Protein AF-A0AA39P6Q8-F1 (afdb_monomer_lite)

Radius of gyration: 20.94 Å; chains: 1; bounding box: 45×57×46 Å

Structure (mmCIF, N/CA/C/O backbone):
data_AF-A0AA39P6Q8-F1
#
_entry.id   AF-A0AA39P6Q8-F1
#
loop_
_atom_site.group_PDB
_atom_site.id
_atom_site.type_symbol
_atom_site.label_atom_id
_atom_site.label_alt_id
_atom_site.label_comp_id
_atom_site.label_asym_id
_atom_site.label_entity_id
_atom_site.label_seq_id
_atom_site.pdbx_PDB_ins_code
_atom_site.Cartn_x
_atom_site.Cartn_y
_atom_site.Cartn_z
_atom_site.occupancy
_atom_site.B_iso_or_equiv
_atom_site.auth_seq_id
_atom_site.auth_comp_id
_atom_site.auth_asym_id
_atom_site.auth_atom_id
_atom_site.pdbx_PDB_model_num
ATOM 1 N N . MET A 1 1 ? 5.431 -5.628 3.320 1.00 25.84 1 MET A N 1
ATOM 2 C CA . MET A 1 1 ? 5.709 -7.043 2.978 1.00 25.84 1 MET A CA 1
ATOM 3 C C . MET A 1 1 ? 4.499 -7.612 2.248 1.00 25.84 1 MET A C 1
ATOM 5 O O . MET A 1 1 ? 3.528 -7.972 2.894 1.00 25.84 1 MET A O 1
ATOM 9 N N . VAL A 1 2 ? 4.521 -7.648 0.910 1.00 23.44 2 VAL A N 1
ATOM 10 C CA . VAL A 1 2 ? 3.577 -8.488 0.155 1.00 23.44 2 VAL A CA 1
ATOM 11 C C . VAL A 1 2 ? 4.178 -9.883 0.149 1.00 23.44 2 VAL A C 1
ATOM 13 O O . VAL A 1 2 ? 5.047 -10.196 -0.662 1.00 23.44 2 VAL A O 1
ATOM 16 N N . THR A 1 3 ? 3.770 -10.704 1.108 1.00 22.05 3 THR A N 1
ATOM 17 C CA . THR A 1 3 ? 4.016 -12.138 1.022 1.00 22.05 3 THR A CA 1
ATOM 18 C C . THR A 1 3 ? 3.008 -12.684 0.021 1.00 22.05 3 THR A C 1
ATOM 20 O O . THR A 1 3 ? 1.826 -12.811 0.331 1.00 22.05 3 THR A O 1
ATOM 23 N N . ILE A 1 4 ? 3.460 -12.985 -1.198 1.00 28.58 4 ILE A N 1
ATOM 24 C CA . ILE A 1 4 ? 2.737 -13.906 -2.076 1.00 28.58 4 ILE A CA 1
ATOM 25 C C . ILE A 1 4 ? 2.949 -15.281 -1.451 1.00 28.58 4 ILE A C 1
ATOM 27 O O . ILE A 1 4 ? 3.928 -15.959 -1.751 1.00 28.58 4 ILE A O 1
ATOM 31 N N . ASN A 1 5 ? 2.084 -15.649 -0.509 1.00 24.25 5 ASN A N 1
ATOM 32 C CA . ASN A 1 5 ? 2.004 -17.022 -0.049 1.00 24.25 5 ASN A CA 1
ATOM 33 C C . ASN A 1 5 ? 0.819 -17.678 -0.745 1.00 24.25 5 ASN A C 1
ATOM 35 O O . ASN A 1 5 ? -0.282 -17.124 -0.788 1.00 24.25 5 ASN A O 1
ATOM 39 N N . LEU A 1 6 ? 1.105 -18.834 -1.339 1.00 33.06 6 LEU A N 1
ATOM 40 C CA . LEU A 1 6 ? 0.148 -19.732 -1.967 1.00 33.06 6 LEU A CA 1
ATOM 41 C C . LEU A 1 6 ? -1.082 -19.859 -1.063 1.00 33.06 6 LEU A C 1
ATOM 43 O O . LEU A 1 6 ? -0.946 -20.063 0.142 1.00 33.06 6 LEU A O 1
ATOM 47 N N . ALA A 1 7 ? -2.255 -19.656 -1.662 1.00 28.69 7 ALA A N 1
ATOM 48 C CA . ALA A 1 7 ? -3.534 -19.504 -0.982 1.00 28.69 7 ALA A CA 1
ATOM 49 C C . ALA A 1 7 ? -3.705 -20.484 0.200 1.00 28.69 7 ALA A C 1
ATOM 51 O O . ALA A 1 7 ? -3.694 -21.699 -0.021 1.00 28.69 7 ALA A O 1
ATOM 52 N N . PRO A 1 8 ? -3.921 -19.994 1.437 1.00 42.22 8 PRO A N 1
ATOM 53 C CA . PRO A 1 8 ? -4.551 -20.813 2.460 1.00 42.22 8 PRO A CA 1
ATOM 54 C C . PRO A 1 8 ? -5.983 -21.159 2.013 1.00 42.22 8 PRO A C 1
ATOM 56 O O . PRO A 1 8 ? -6.548 -20.457 1.162 1.00 42.22 8 PRO A O 1
ATOM 59 N N . PRO A 1 9 ? -6.585 -22.235 2.556 1.00 42.47 9 PRO A N 1
ATOM 60 C CA . PRO A 1 9 ? -7.952 -22.606 2.214 1.00 42.47 9 PRO A CA 1
ATOM 61 C C . PRO A 1 9 ? -8.881 -21.405 2.434 1.00 42.47 9 PRO A C 1
ATOM 63 O O . PRO A 1 9 ? -8.639 -20.612 3.351 1.00 42.47 9 PRO A O 1
ATOM 66 N N . PRO A 1 10 ? -9.922 -21.239 1.598 1.00 46.44 10 PRO A N 1
ATOM 67 C CA . PRO A 1 10 ? -10.855 -20.139 1.764 1.00 46.44 10 PRO A CA 1
ATOM 68 C C . PRO A 1 10 ? -11.377 -20.159 3.198 1.00 46.44 10 PRO A C 1
ATOM 70 O O . PRO A 1 10 ? -11.838 -21.195 3.685 1.00 46.44 10 PRO A O 1
ATOM 73 N N . LEU A 1 11 ? -11.309 -19.006 3.870 1.00 46.25 11 LEU A N 1
ATOM 74 C CA . LEU A 1 11 ? -12.164 -18.777 5.028 1.00 46.25 11 LEU A CA 1
ATOM 75 C C . LEU A 1 11 ? -13.587 -19.152 4.589 1.00 46.25 11 LEU A C 1
ATOM 77 O O . LEU A 1 11 ? -13.980 -18.759 3.484 1.00 46.25 11 LEU A O 1
ATOM 81 N N . PRO A 1 12 ? -14.321 -19.959 5.374 1.00 41.25 12 PRO A N 1
ATOM 82 C CA . PRO A 1 12 ? -15.623 -20.455 4.966 1.00 41.25 12 PRO A CA 1
ATOM 83 C C . PRO A 1 12 ? -16.490 -19.283 4.509 1.00 41.25 12 PRO A C 1
ATOM 85 O O . PRO A 1 12 ? -16.715 -18.321 5.245 1.00 41.25 12 PRO A O 1
ATOM 88 N N . ALA A 1 13 ? -16.923 -19.352 3.253 1.00 47.56 13 ALA A N 1
ATOM 89 C CA . ALA A 1 13 ? -17.822 -18.386 2.657 1.00 47.56 13 ALA A CA 1
ATOM 90 C C . ALA A 1 13 ? -19.207 -18.539 3.299 1.00 47.56 13 ALA A C 1
ATOM 92 O O . ALA A 1 13 ? -20.055 -19.228 2.748 1.00 47.56 13 ALA A O 1
ATOM 93 N N . SER A 1 14 ? -19.436 -17.947 4.475 1.00 41.00 14 SER A N 1
ATOM 94 C CA . SER A 1 14 ? -20.780 -17.833 5.062 1.00 41.00 14 SER A CA 1
ATOM 95 C C . SER A 1 14 ? -20.808 -16.931 6.304 1.00 41.00 14 SER A C 1
ATOM 97 O O . SER A 1 14 ? -20.963 -17.414 7.422 1.00 41.00 14 SER A O 1
ATOM 99 N N . ALA A 1 15 ? -20.641 -15.624 6.104 1.00 40.91 15 ALA A N 1
ATOM 100 C CA . ALA A 1 15 ? -21.341 -14.535 6.804 1.00 40.91 15 ALA A CA 1
ATOM 101 C C . ALA A 1 15 ? -20.797 -13.206 6.257 1.00 40.91 15 ALA A C 1
ATOM 103 O O . ALA A 1 15 ? -19.594 -13.082 6.049 1.00 40.91 15 ALA A O 1
ATOM 104 N N . GLY A 1 16 ? -21.670 -12.234 5.991 1.00 54.69 16 GLY A N 1
ATOM 105 C CA . GLY A 1 16 ? -21.335 -10.916 5.441 1.00 54.69 16 GLY A CA 1
ATOM 106 C C . GLY A 1 16 ? -20.388 -10.104 6.325 1.00 54.69 16 GLY A C 1
ATOM 107 O O . GLY A 1 16 ? -20.819 -9.232 7.073 1.00 54.69 16 GLY A O 1
ATOM 108 N N . PHE A 1 17 ? -19.095 -10.397 6.234 1.00 70.31 17 PHE A N 1
ATOM 109 C CA . PHE A 1 17 ? -18.051 -9.698 6.958 1.00 70.31 17 PHE A CA 1
ATOM 110 C C . PHE A 1 17 ? -17.565 -8.495 6.147 1.00 70.31 17 PHE A C 1
ATOM 112 O O . PHE A 1 17 ? -16.847 -8.651 5.159 1.00 70.31 17 PHE A O 1
ATOM 119 N N . HIS A 1 18 ? -17.975 -7.295 6.559 1.00 81.75 18 HIS A N 1
ATOM 120 C CA . HIS A 1 18 ? -17.542 -6.050 5.933 1.00 81.75 18 HIS A CA 1
ATOM 121 C C . HIS A 1 18 ? -16.277 -5.522 6.629 1.00 81.75 18 HIS A C 1
ATOM 123 O O . HIS A 1 18 ? -16.312 -5.291 7.842 1.00 81.75 18 HIS A O 1
ATOM 129 N N . PRO A 1 19 ? -15.161 -5.298 5.909 1.00 85.75 19 PRO A N 1
ATOM 130 C CA . PRO A 1 19 ? -13.886 -4.947 6.533 1.00 85.75 19 PRO A CA 1
ATOM 131 C C . PRO A 1 19 ? -13.918 -3.593 7.249 1.00 85.75 19 PRO A C 1
ATOM 133 O O . PRO A 1 19 ? -13.149 -3.407 8.184 1.00 85.75 19 PRO A O 1
ATOM 136 N N . ALA A 1 20 ? -14.836 -2.689 6.889 1.00 85.38 20 ALA A N 1
ATOM 137 C CA . ALA A 1 20 ? -15.016 -1.405 7.570 1.00 85.38 20 ALA A CA 1
ATOM 138 C C . ALA A 1 20 ? -15.524 -1.524 9.018 1.00 85.38 20 ALA A C 1
ATOM 140 O O . ALA A 1 20 ? -15.380 -0.598 9.815 1.00 85.38 20 ALA A O 1
ATOM 141 N N . HIS A 1 21 ? -16.162 -2.644 9.370 1.00 83.56 21 HIS A N 1
ATOM 142 C CA . HIS A 1 21 ? -16.916 -2.785 10.617 1.00 83.56 21 HIS A CA 1
ATOM 143 C C . HIS A 1 21 ? -16.486 -4.043 11.367 1.00 83.56 21 HIS A C 1
ATOM 145 O O . HIS A 1 21 ? -17.277 -4.957 11.596 1.00 83.56 21 HIS A O 1
ATOM 151 N N . LEU A 1 22 ? -15.207 -4.093 11.758 1.00 82.81 22 LEU A N 1
ATOM 152 C CA . LEU A 1 22 ? -14.630 -5.272 12.413 1.00 82.81 22 LEU A CA 1
ATOM 153 C C . LEU A 1 22 ? -15.397 -5.657 13.692 1.00 82.81 22 LEU A C 1
ATOM 155 O O . LEU A 1 22 ? -15.644 -6.842 13.917 1.00 82.81 22 LEU A O 1
ATOM 159 N N . GLY A 1 23 ? -15.807 -4.668 14.499 1.00 83.56 23 GLY A N 1
ATOM 160 C CA . GLY A 1 23 ? -16.659 -4.852 15.679 1.00 83.56 23 GLY A CA 1
ATOM 161 C C . GLY A 1 23 ? -16.206 -6.009 16.577 1.00 83.56 23 GLY A C 1
ATOM 162 O O . GLY A 1 23 ? -15.024 -6.150 16.887 1.00 83.56 23 GLY A O 1
ATOM 163 N N . ALA A 1 24 ? -17.147 -6.882 16.944 1.00 85.44 24 ALA A N 1
ATOM 164 C CA . ALA A 1 24 ? -16.875 -8.078 17.746 1.00 85.44 24 ALA A CA 1
ATOM 165 C C . ALA A 1 24 ? -15.942 -9.101 17.061 1.00 85.44 24 ALA A C 1
ATOM 167 O O . ALA A 1 24 ? -15.390 -9.971 17.728 1.00 85.44 24 ALA A O 1
ATOM 168 N N . SER A 1 25 ? -15.732 -8.995 15.748 1.00 85.69 25 SER A N 1
ATOM 169 C CA . SER A 1 25 ? -14.888 -9.915 14.974 1.00 85.69 25 SER A CA 1
ATOM 170 C C . SER A 1 25 ? -13.422 -9.470 14.897 1.00 85.69 25 SER A C 1
ATOM 172 O O . SER A 1 25 ? -12.616 -10.149 14.258 1.00 85.69 25 SER A O 1
ATOM 174 N N . PHE A 1 26 ? -13.050 -8.340 15.514 1.00 89.12 26 PHE A N 1
ATOM 175 C CA . PHE A 1 26 ? -11.691 -7.793 15.430 1.00 89.12 26 PHE A CA 1
ATOM 176 C C . PHE A 1 26 ? -10.609 -8.809 15.819 1.00 89.12 26 PHE A C 1
ATOM 178 O O . PHE A 1 26 ? -9.659 -9.004 15.063 1.00 89.12 26 PHE A O 1
ATOM 185 N N . GLU A 1 27 ? -10.764 -9.508 16.947 1.00 91.44 27 GLU A N 1
ATOM 186 C CA . GLU A 1 27 ? -9.755 -10.480 17.393 1.00 91.44 27 GLU A CA 1
ATOM 187 C C . GLU A 1 27 ? -9.635 -11.675 16.437 1.00 91.44 27 GLU A C 1
ATOM 189 O O . GLU A 1 27 ? -8.531 -12.168 16.208 1.00 91.44 27 GLU A O 1
ATOM 194 N N . GLN A 1 28 ? -10.731 -12.092 15.793 1.00 89.25 28 GLN A N 1
ATOM 195 C CA . GLN A 1 28 ? -10.685 -13.138 14.770 1.00 89.25 28 GLN A CA 1
ATOM 196 C C . GLN A 1 28 ? -9.902 -12.675 13.535 1.00 89.25 28 GLN A C 1
ATOM 198 O O . GLN A 1 28 ? -9.061 -13.418 13.024 1.00 89.25 28 GLN A O 1
ATOM 203 N N . VAL A 1 29 ? -10.135 -11.443 13.074 1.00 90.06 29 VAL A N 1
ATOM 204 C CA . VAL A 1 29 ? -9.406 -10.855 11.939 1.00 90.06 29 VAL A CA 1
ATOM 205 C C . VAL A 1 29 ? -7.933 -10.674 12.263 1.00 90.06 29 VAL A C 1
ATOM 207 O O . VAL A 1 29 ? -7.081 -11.025 11.452 1.00 90.06 29 VAL A O 1
ATOM 210 N N . LYS A 1 30 ? -7.618 -10.168 13.453 1.00 91.69 30 LYS A N 1
ATOM 211 C CA . LYS A 1 30 ? -6.244 -9.993 13.922 1.00 91.69 30 LYS A CA 1
ATOM 212 C C . LYS A 1 30 ? -5.506 -11.325 13.997 1.00 91.69 30 LYS A C 1
ATOM 214 O O . LYS A 1 30 ? -4.407 -11.433 13.455 1.00 91.69 30 LYS A O 1
ATOM 219 N N . GLN A 1 31 ? -6.122 -12.349 14.590 1.00 92.19 31 GLN A N 1
ATOM 220 C CA . GLN A 1 31 ? -5.542 -13.688 14.644 1.00 92.19 31 GLN A CA 1
ATOM 221 C C . GLN A 1 31 ? -5.329 -14.261 13.239 1.00 92.19 31 GLN A C 1
ATOM 223 O O . GLN A 1 31 ? -4.254 -14.788 12.952 1.00 92.19 31 GLN A O 1
ATOM 228 N N . ALA A 1 32 ? -6.318 -14.135 12.350 1.00 89.19 32 ALA A N 1
ATOM 229 C CA . ALA A 1 32 ? -6.202 -14.597 10.970 1.00 89.19 32 ALA A CA 1
ATOM 230 C C . ALA A 1 32 ? -5.074 -13.863 10.228 1.00 89.19 32 ALA A C 1
ATOM 232 O O . ALA A 1 32 ? -4.228 -14.508 9.615 1.00 89.19 32 ALA A O 1
ATOM 233 N N . LEU A 1 33 ? -5.000 -12.535 10.334 1.00 91.94 33 LEU A N 1
ATOM 234 C CA . LEU A 1 33 ? -3.957 -11.742 9.689 1.00 91.94 33 LEU A CA 1
ATOM 235 C C . LEU A 1 33 ? -2.560 -12.119 10.195 1.00 91.94 33 LEU A C 1
ATOM 237 O O . LEU A 1 33 ? -1.653 -12.290 9.387 1.00 91.94 33 LEU A O 1
ATOM 241 N N . TYR A 1 34 ? -2.379 -12.305 11.504 1.00 92.00 34 TYR A N 1
ATOM 242 C CA . TYR A 1 34 ? -1.088 -12.722 12.067 1.00 92.00 34 TYR A CA 1
ATOM 243 C C . TYR A 1 34 ? -0.726 -14.174 11.737 1.00 92.00 34 TYR A C 1
ATOM 245 O O . TYR A 1 34 ? 0.454 -14.500 11.649 1.00 92.00 34 TYR A O 1
ATOM 253 N N . THR A 1 35 ? -1.722 -15.032 11.510 1.00 92.44 35 THR A N 1
ATOM 254 C CA . THR A 1 35 ? -1.505 -16.432 11.115 1.00 92.44 35 THR A CA 1
ATOM 255 C C . THR A 1 35 ? -1.152 -16.554 9.630 1.00 92.44 35 THR A C 1
ATOM 257 O O . THR A 1 35 ? -0.253 -17.308 9.270 1.00 92.44 35 THR A O 1
ATOM 260 N N . TYR A 1 36 ? -1.848 -15.815 8.759 1.00 90.31 36 TYR A N 1
ATOM 261 C CA . TYR A 1 36 ? -1.752 -15.968 7.301 1.00 90.31 36 TYR A CA 1
ATOM 262 C C . TYR A 1 36 ? -0.897 -14.895 6.611 1.00 90.31 36 TYR A C 1
ATOM 264 O O . TYR A 1 36 ? -0.556 -15.037 5.438 1.00 90.31 36 TYR A O 1
ATOM 272 N N . GLY A 1 37 ? -0.550 -13.813 7.307 1.00 90.88 37 GLY A N 1
ATOM 273 C CA . GLY A 1 37 ? 0.255 -12.698 6.801 1.00 90.88 37 GLY A CA 1
ATOM 274 C C . GLY A 1 37 ? -0.508 -11.697 5.927 1.00 90.88 37 GLY A C 1
ATOM 275 O O . GLY A 1 37 ? -0.155 -10.520 5.913 1.00 90.88 37 GLY A O 1
ATOM 276 N N . ALA A 1 38 ? -1.562 -12.127 5.230 1.00 91.25 38 ALA A N 1
ATOM 277 C CA . ALA A 1 38 ? -2.428 -11.264 4.430 1.00 91.25 38 ALA A CA 1
ATOM 278 C C . ALA A 1 38 ? -3.877 -11.768 4.426 1.00 91.25 38 ALA A C 1
ATOM 280 O O . ALA A 1 38 ? -4.128 -12.972 4.479 1.00 91.25 38 ALA A O 1
ATOM 281 N N . LEU A 1 39 ? -4.827 -10.836 4.316 1.00 89.75 39 LEU A N 1
ATOM 282 C CA . LEU A 1 39 ? -6.252 -11.115 4.135 1.00 89.75 39 LEU A CA 1
ATOM 283 C C . LEU A 1 39 ? -6.759 -10.370 2.899 1.00 89.75 39 LEU A C 1
ATOM 285 O O . LEU A 1 39 ? -6.391 -9.218 2.674 1.00 89.75 39 LEU A O 1
ATOM 289 N N . LEU A 1 40 ? -7.608 -11.026 2.108 1.00 91.12 40 LEU A N 1
ATOM 290 C CA . LEU A 1 40 ? -8.210 -10.450 0.910 1.00 91.12 40 LEU A CA 1
ATOM 291 C C . LEU A 1 40 ? -9.726 -10.377 1.071 1.00 91.12 40 LEU A C 1
ATOM 293 O O . LEU A 1 40 ? -10.403 -11.404 1.090 1.00 91.12 40 LEU A O 1
ATOM 297 N N . PHE A 1 41 ? -10.247 -9.155 1.118 1.00 88.62 41 PHE A N 1
ATOM 298 C CA . PHE A 1 41 ? -11.678 -8.872 1.086 1.00 88.62 41 PHE A CA 1
ATOM 299 C C . PHE A 1 41 ? -12.063 -8.506 -0.347 1.00 88.62 41 PHE A C 1
ATOM 301 O O . PHE A 1 41 ? -11.453 -7.627 -0.953 1.00 88.62 41 PHE A O 1
ATOM 308 N N . ARG A 1 42 ? -13.025 -9.230 -0.922 1.00 87.94 42 ARG A N 1
ATOM 309 C CA . ARG A 1 42 ? -13.486 -9.029 -2.305 1.00 87.94 42 ARG A CA 1
ATOM 310 C C . ARG A 1 42 ? -14.858 -8.373 -2.299 1.00 87.94 42 ARG A C 1
ATOM 312 O O . ARG A 1 42 ? -15.635 -8.632 -1.389 1.00 87.94 42 ARG A O 1
ATOM 319 N N . ASN A 1 43 ? -15.164 -7.637 -3.367 1.00 86.56 43 ASN A N 1
ATOM 320 C CA . ASN A 1 43 ? -16.481 -7.037 -3.606 1.00 86.56 43 ASN A CA 1
ATOM 321 C C . ASN A 1 43 ? -16.917 -6.111 -2.458 1.00 86.56 43 ASN A C 1
ATOM 323 O O . ASN A 1 43 ? -18.009 -6.256 -1.917 1.00 86.56 43 ASN A O 1
ATOM 327 N N . VAL A 1 44 ? -16.022 -5.206 -2.063 1.00 88.38 44 VAL A N 1
ATOM 328 C CA . VAL A 1 44 ? -16.266 -4.191 -1.035 1.00 88.38 44 VAL A CA 1
ATOM 329 C C . VAL A 1 44 ? -16.020 -2.820 -1.639 1.00 88.38 44 VAL A C 1
ATOM 331 O O . VAL A 1 44 ? -15.050 -2.655 -2.378 1.00 88.38 44 VAL A O 1
ATOM 334 N N . ASP A 1 45 ? -16.872 -1.867 -1.286 1.00 91.12 45 ASP A N 1
ATOM 335 C CA . ASP A 1 45 ? -16.693 -0.456 -1.596 1.00 91.12 45 ASP A CA 1
ATOM 336 C C . ASP A 1 45 ? -16.377 0.262 -0.287 1.00 91.12 45 ASP A C 1
ATOM 338 O O . ASP A 1 45 ? -17.133 0.153 0.677 1.00 91.12 45 ASP A O 1
ATOM 342 N N . LEU A 1 46 ? -15.227 0.934 -0.228 1.00 92.75 46 LEU A N 1
ATOM 343 C CA . LEU A 1 46 ? -14.737 1.563 0.997 1.00 92.75 46 LEU 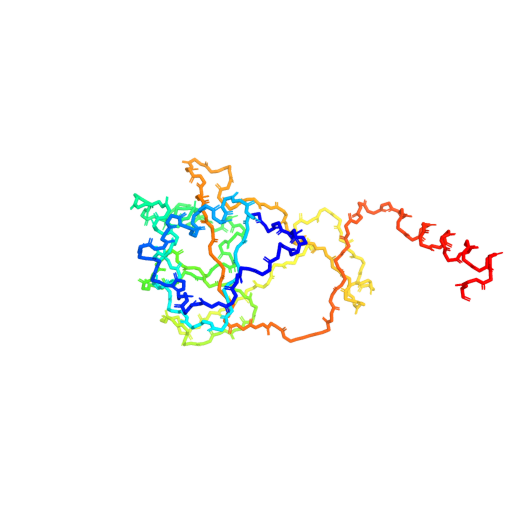A CA 1
ATOM 344 C C . LEU A 1 46 ? -14.439 3.037 0.772 1.00 92.75 46 LEU A C 1
ATOM 346 O O . LEU A 1 46 ? -13.754 3.411 -0.182 1.00 92.75 46 LEU A O 1
ATOM 350 N N . THR A 1 47 ? -14.884 3.861 1.712 1.00 95.44 47 THR A N 1
ATOM 351 C CA . THR A 1 47 ? -14.384 5.227 1.866 1.00 95.44 47 THR A CA 1
ATOM 352 C C . THR A 1 47 ? -12.976 5.234 2.488 1.00 95.44 47 THR A C 1
ATOM 354 O O . THR A 1 47 ? -12.600 4.303 3.203 1.00 95.44 47 THR A O 1
ATOM 357 N N . PRO A 1 48 ? -12.172 6.292 2.280 1.00 95.19 48 PRO A N 1
ATOM 358 C CA . PRO A 1 48 ? -10.938 6.544 3.019 1.00 95.19 48 PRO A CA 1
ATOM 359 C C . PRO A 1 48 ? -10.992 6.286 4.536 1.00 95.19 48 PRO A C 1
ATOM 361 O O . PRO A 1 48 ? -10.054 5.704 5.082 1.00 95.19 48 PRO A O 1
ATOM 364 N N . GLU A 1 49 ? -12.060 6.670 5.237 1.00 94.88 49 GLU A N 1
ATOM 365 C CA . GLU A 1 49 ? -12.229 6.382 6.668 1.00 94.88 49 GLU A CA 1
ATOM 366 C C . GLU A 1 49 ? -12.356 4.884 6.912 1.00 94.88 49 GLU A C 1
ATOM 368 O O . GLU A 1 49 ? -11.659 4.342 7.762 1.00 94.88 49 GLU A O 1
ATOM 373 N N . GLU A 1 50 ? -13.165 4.197 6.114 1.00 94.31 50 GLU A N 1
ATOM 374 C CA . GLU A 1 50 ? -13.378 2.754 6.227 1.00 94.31 50 GLU A CA 1
ATOM 375 C C . GLU A 1 50 ? -12.141 1.926 5.847 1.00 94.31 50 GLU A C 1
ATOM 377 O O . GLU A 1 50 ? -12.024 0.773 6.258 1.00 94.31 50 GLU A O 1
ATOM 382 N N . ILE A 1 51 ? -11.187 2.508 5.113 1.00 93.44 51 ILE A N 1
ATOM 383 C CA . ILE A 1 51 ? -9.845 1.939 4.907 1.00 93.44 51 ILE A CA 1
ATOM 384 C C . ILE A 1 51 ? -8.963 2.173 6.147 1.00 93.44 51 ILE A C 1
ATOM 386 O O . ILE A 1 51 ? -8.214 1.285 6.565 1.00 93.44 51 ILE A O 1
ATOM 390 N N . ARG A 1 52 ? -9.035 3.370 6.743 1.00 92.06 52 ARG A N 1
ATOM 391 C CA . ARG A 1 52 ? -8.192 3.813 7.867 1.00 92.06 52 ARG A CA 1
ATOM 392 C C . ARG A 1 52 ? -8.588 3.180 9.200 1.00 92.06 52 ARG A C 1
ATOM 394 O O . ARG A 1 52 ? -7.709 2.820 9.984 1.00 92.06 52 ARG A O 1
ATOM 401 N N . ASP A 1 53 ? -9.875 3.039 9.474 1.00 91.38 53 ASP A N 1
ATOM 402 C CA . ASP A 1 53 ? -10.394 2.625 10.780 1.00 91.38 53 ASP A CA 1
ATOM 403 C C . ASP A 1 53 ? -10.022 1.174 11.150 1.00 91.38 53 ASP A C 1
ATOM 405 O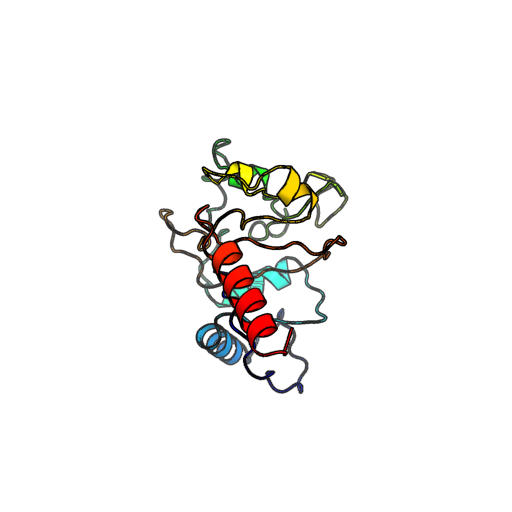 O . ASP A 1 53 ? -9.561 0.949 12.276 1.00 91.38 53 ASP A O 1
ATOM 409 N N . PRO A 1 54 ? -10.080 0.189 10.228 1.00 90.31 54 PRO A N 1
ATOM 410 C CA . PRO A 1 54 ? -9.589 -1.164 10.484 1.00 90.31 54 PRO A CA 1
ATOM 411 C C . PRO A 1 54 ? -8.105 -1.189 10.848 1.00 90.31 54 PRO A C 1
ATOM 413 O O . PRO A 1 54 ? -7.715 -1.912 11.759 1.00 90.31 54 PRO A O 1
ATOM 416 N N . VAL A 1 55 ? -7.277 -0.371 10.188 1.00 90.75 55 VAL A N 1
ATOM 417 C CA . VAL A 1 55 ? -5.841 -0.235 10.494 1.00 90.75 55 VAL A CA 1
ATOM 418 C C . VAL A 1 55 ? -5.642 0.399 11.873 1.00 90.75 55 VAL A C 1
ATOM 420 O O . VAL A 1 55 ? -4.850 -0.095 12.680 1.00 90.75 55 VAL A O 1
ATOM 423 N N . LYS A 1 56 ? -6.403 1.456 12.178 1.00 89.81 56 LYS A N 1
ATOM 424 C CA . LYS A 1 56 ? -6.383 2.158 13.468 1.00 89.81 56 LYS A CA 1
ATOM 425 C C . LYS A 1 56 ? -6.745 1.233 14.634 1.00 89.81 56 LYS A C 1
ATOM 427 O O . LYS A 1 56 ? -6.155 1.371 15.701 1.00 89.81 56 LYS A O 1
ATOM 432 N N . ALA A 1 57 ? -7.621 0.248 14.434 1.00 90.56 57 ALA A N 1
ATOM 433 C CA . ALA A 1 57 ? -7.960 -0.735 15.465 1.00 90.56 57 ALA A CA 1
ATOM 434 C C . ALA A 1 57 ? -6.748 -1.575 15.936 1.00 90.56 57 ALA A C 1
ATOM 436 O O . ALA A 1 57 ? -6.679 -1.950 17.105 1.00 90.56 57 ALA A O 1
ATOM 437 N N . PHE A 1 58 ? -5.743 -1.818 15.081 1.00 91.19 58 PHE A N 1
ATOM 438 C CA . PHE A 1 58 ? -4.500 -2.504 15.484 1.00 91.19 58 PHE A CA 1
ATOM 439 C C . PHE A 1 58 ? -3.555 -1.605 16.302 1.00 91.19 58 PHE A C 1
ATOM 441 O O . PHE A 1 58 ? -2.729 -2.102 17.082 1.00 91.19 58 PHE A O 1
ATOM 448 N N . GLY A 1 59 ? -3.664 -0.284 16.144 1.00 88.81 59 GLY A N 1
ATOM 449 C CA . GLY A 1 59 ? -2.865 0.714 16.854 1.00 88.81 59 GLY A CA 1
ATOM 450 C C . GLY A 1 59 ? -3.676 1.966 17.198 1.00 88.81 59 GLY A C 1
ATOM 451 O O . GLY A 1 59 ? -3.486 2.988 16.536 1.00 88.81 59 GLY A O 1
ATOM 452 N N . PRO A 1 60 ? -4.533 1.923 18.240 1.00 88.69 60 PRO A N 1
ATOM 453 C CA . PRO A 1 60 ? -5.430 3.030 18.590 1.00 88.69 60 PRO A CA 1
ATOM 454 C C . PRO A 1 60 ? -4.714 4.337 18.944 1.00 88.69 60 PRO A C 1
ATOM 456 O O . PRO A 1 60 ? -5.271 5.414 18.761 1.00 88.69 60 PRO A O 1
ATOM 459 N N . GLU A 1 61 ? -3.450 4.268 19.353 1.00 85.06 61 GLU A N 1
ATOM 460 C CA . GLU A 1 61 ? -2.628 5.445 19.661 1.00 85.06 61 GLU A CA 1
ATOM 461 C C . GLU A 1 61 ? -2.003 6.092 18.411 1.00 85.06 61 GLU A C 1
ATOM 463 O O . GLU A 1 61 ? -1.535 7.225 18.460 1.00 85.06 61 GLU A O 1
ATOM 468 N N . SER A 1 62 ? -2.014 5.417 17.253 1.00 81.00 62 SER A N 1
ATOM 469 C CA . SER A 1 62 ? -1.351 5.916 16.039 1.00 81.00 62 SER A CA 1
ATOM 470 C C . SER A 1 62 ? -2.116 7.079 15.409 1.00 81.00 62 SER A C 1
ATOM 472 O O . SER A 1 62 ? -3.203 6.892 14.862 1.00 81.00 62 SER A O 1
ATOM 474 N N . THR A 1 63 ? -1.585 8.295 15.476 1.00 76.19 63 THR A N 1
ATOM 475 C CA . THR A 1 63 ? -2.240 9.503 14.940 1.00 76.19 63 THR A CA 1
ATOM 476 C C . THR A 1 63 ? -1.761 9.893 13.539 1.00 76.19 63 THR A C 1
ATOM 478 O O . THR A 1 63 ? -2.409 10.704 12.869 1.00 76.19 63 THR A O 1
ATOM 481 N N . ALA A 1 64 ? -0.665 9.297 13.068 1.00 74.56 64 ALA A N 1
ATOM 482 C CA . ALA A 1 64 ? 0.028 9.688 11.848 1.00 74.56 64 ALA A CA 1
ATOM 483 C C . ALA A 1 64 ? 0.075 8.570 10.801 1.00 74.56 64 ALA A C 1
ATOM 485 O O . ALA A 1 64 ? -0.057 7.385 11.109 1.00 74.56 64 ALA A O 1
ATOM 486 N N . TYR A 1 65 ? 0.306 8.966 9.551 1.00 74.12 65 TYR A N 1
ATOM 487 C CA . TYR A 1 65 ? 0.790 8.060 8.518 1.00 74.12 65 TYR A CA 1
ATOM 488 C C . TYR A 1 65 ? 2.148 7.473 8.939 1.00 74.12 65 TYR A C 1
ATOM 490 O O . TYR A 1 65 ? 2.927 8.154 9.605 1.00 74.12 65 TYR A O 1
ATOM 498 N N . GLY A 1 66 ? 2.450 6.230 8.544 1.00 60.34 66 GLY A N 1
ATOM 499 C CA . GLY A 1 66 ? 3.635 5.491 9.013 1.00 60.34 66 GLY A CA 1
ATOM 500 C C . GLY A 1 66 ? 4.975 6.197 8.765 1.00 60.34 66 GLY A C 1
ATOM 501 O O . GLY A 1 66 ? 5.938 5.948 9.476 1.00 60.34 66 GLY A O 1
ATOM 502 N N . HIS A 1 67 ? 5.031 7.131 7.812 1.00 61.25 67 HIS A N 1
ATOM 503 C CA . HIS A 1 67 ? 6.215 7.950 7.526 1.00 61.25 67 HIS A CA 1
ATOM 504 C C . HIS A 1 67 ? 6.219 9.330 8.227 1.00 61.25 67 HIS A C 1
ATOM 506 O O . HIS A 1 67 ? 7.097 10.155 7.973 1.00 61.25 67 HIS A O 1
ATOM 512 N N . GLY A 1 68 ? 5.259 9.582 9.123 1.00 60.53 68 GLY A N 1
ATOM 513 C CA . GLY A 1 68 ? 5.045 10.847 9.827 1.00 60.53 68 GLY A CA 1
ATOM 514 C C . GLY A 1 68 ? 4.351 11.909 8.966 1.00 60.53 68 GLY A C 1
ATOM 515 O O . GLY A 1 68 ? 4.657 12.072 7.793 1.00 60.53 68 GLY A O 1
ATOM 516 N N . ASN A 1 69 ? 3.449 12.697 9.562 1.00 56.03 69 ASN A N 1
ATOM 517 C CA . ASN A 1 69 ? 2.608 13.653 8.821 1.00 56.03 69 ASN A CA 1
ATOM 518 C C . ASN A 1 69 ? 3.324 14.951 8.384 1.00 56.03 69 ASN A C 1
ATOM 520 O O . ASN A 1 69 ? 2.670 15.843 7.844 1.00 56.03 69 ASN A O 1
ATOM 524 N N . SER A 1 70 ? 4.614 15.169 8.699 1.00 51.97 70 SER A N 1
ATOM 525 C CA . SER A 1 70 ? 5.193 16.524 8.540 1.00 51.97 70 SER A CA 1
ATOM 526 C C . SER A 1 70 ? 6.715 16.662 8.392 1.00 51.97 70 SER A C 1
ATOM 528 O O . SER A 1 70 ? 7.175 17.788 8.246 1.00 51.97 70 SER A O 1
ATOM 530 N N . LYS A 1 71 ? 7.530 15.595 8.408 1.00 45.03 71 LYS A N 1
ATOM 531 C CA . LYS A 1 71 ? 9.002 15.743 8.247 1.00 45.03 71 LYS A CA 1
ATOM 532 C C . LYS A 1 71 ? 9.596 15.016 7.036 1.00 45.03 71 LYS A C 1
ATOM 534 O O . LYS A 1 71 ? 10.550 15.519 6.448 1.00 45.03 71 LYS A O 1
ATOM 539 N N . VAL A 1 72 ? 9.003 13.903 6.603 1.00 47.84 72 VAL A N 1
ATOM 540 C CA . VAL A 1 72 ? 9.429 13.189 5.384 1.00 47.84 72 VAL A CA 1
ATOM 541 C C . VAL A 1 72 ? 8.800 13.804 4.125 1.00 47.84 72 VAL A C 1
ATOM 543 O O . VAL A 1 72 ? 9.463 13.870 3.095 1.00 47.84 72 VAL A O 1
ATOM 546 N N . ASP A 1 73 ? 7.584 14.355 4.226 1.00 45.56 73 ASP A N 1
ATOM 547 C CA . ASP A 1 73 ? 6.887 15.015 3.107 1.00 45.56 73 ASP A CA 1
ATOM 548 C C . ASP A 1 73 ? 7.436 16.410 2.767 1.00 45.56 73 ASP A C 1
ATOM 550 O O . ASP A 1 73 ? 7.336 16.862 1.632 1.00 45.56 73 ASP A O 1
ATOM 554 N N . GLN A 1 74 ? 8.049 17.112 3.727 1.00 43.25 74 GLN A N 1
ATOM 555 C CA . GLN A 1 74 ? 8.549 18.480 3.507 1.00 43.25 74 GLN A CA 1
ATOM 556 C C . GLN A 1 74 ? 9.950 18.526 2.893 1.00 43.25 74 GLN A C 1
ATOM 558 O O . GLN A 1 74 ? 10.370 19.556 2.359 1.00 43.25 74 GLN A O 1
ATOM 563 N N . THR A 1 75 ? 10.687 17.417 2.933 1.00 45.56 75 THR A N 1
ATOM 564 C CA . THR A 1 75 ? 11.973 17.332 2.253 1.00 45.56 75 THR A CA 1
ATOM 565 C C . THR A 1 75 ? 11.729 16.821 0.836 1.00 45.56 75 THR A C 1
ATOM 567 O O . THR A 1 75 ? 11.511 15.636 0.600 1.00 45.56 75 THR A O 1
ATOM 570 N N . LYS A 1 76 ? 11.807 17.728 -0.150 1.00 49.75 76 LYS A N 1
ATOM 571 C CA . LYS A 1 76 ? 11.748 17.432 -1.603 1.00 49.75 76 LYS A CA 1
ATOM 572 C C . LYS A 1 76 ? 12.770 16.375 -2.079 1.00 49.75 76 LYS A C 1
ATOM 574 O O . LYS A 1 76 ? 12.829 16.065 -3.262 1.00 49.75 76 LYS A O 1
ATOM 579 N N . THR A 1 77 ? 13.597 15.857 -1.176 1.00 51.88 77 THR A N 1
ATOM 580 C CA . THR A 1 77 ? 14.595 14.811 -1.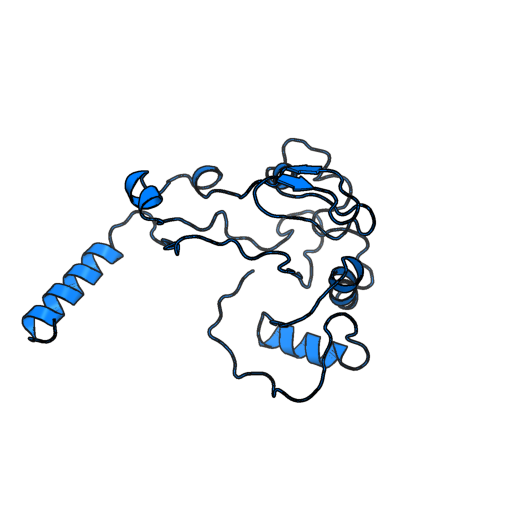382 1.00 51.88 77 THR A CA 1
ATOM 581 C C . THR A 1 77 ? 14.035 13.396 -1.206 1.00 51.88 77 THR A C 1
ATOM 583 O O . THR A 1 77 ? 14.687 12.444 -1.633 1.00 51.88 77 THR A O 1
ATOM 586 N N . SER A 1 78 ? 12.848 13.218 -0.612 1.00 60.22 78 SER A N 1
ATOM 587 C CA . SER A 1 78 ? 12.238 11.892 -0.477 1.00 60.22 78 SER A CA 1
ATOM 588 C C . SER A 1 78 ? 11.721 11.387 -1.826 1.00 60.22 78 SER A C 1
ATOM 590 O O . SER A 1 78 ? 10.806 11.961 -2.415 1.00 60.22 78 SER A O 1
ATOM 592 N N . VAL A 1 79 ? 12.261 10.257 -2.293 1.00 62.97 79 VAL A N 1
ATOM 593 C CA . VAL A 1 79 ? 11.813 9.570 -3.520 1.00 62.97 79 VAL A CA 1
ATOM 594 C C . VAL A 1 79 ? 10.304 9.281 -3.479 1.00 62.97 79 VAL A C 1
ATOM 596 O O . VAL A 1 79 ? 9.635 9.351 -4.510 1.00 62.97 79 VAL A O 1
ATOM 599 N N . LEU A 1 80 ? 9.756 9.028 -2.284 1.00 64.81 80 LEU A N 1
ATOM 600 C CA . LEU A 1 80 ? 8.344 8.702 -2.061 1.00 64.81 80 LEU A CA 1
ATOM 601 C C . LEU A 1 80 ? 7.396 9.887 -2.287 1.00 64.81 80 LEU A C 1
ATOM 603 O O . LEU A 1 80 ? 6.278 9.668 -2.744 1.00 64.81 80 LEU A O 1
ATOM 607 N N . HIS A 1 81 ? 7.840 11.127 -2.055 1.00 68.25 81 HIS A N 1
ATOM 608 C CA . HIS A 1 81 ? 6.991 12.321 -2.185 1.00 68.25 81 HIS A CA 1
ATOM 609 C C . HIS A 1 81 ? 6.398 12.467 -3.599 1.00 68.25 81 HIS A C 1
ATOM 611 O O . HIS A 1 81 ? 5.294 12.967 -3.782 1.00 68.25 81 HIS A O 1
ATOM 617 N N . SER A 1 82 ? 7.117 12.004 -4.627 1.00 73.69 82 SER A N 1
ATOM 618 C CA . SER A 1 82 ? 6.623 12.062 -6.009 1.00 73.69 82 SER A CA 1
ATOM 619 C C . SER A 1 82 ? 5.519 11.044 -6.332 1.00 73.69 82 SER A C 1
ATOM 621 O O . SER A 1 82 ? 4.822 11.216 -7.330 1.00 73.69 82 SER A O 1
ATOM 623 N N . TYR A 1 83 ? 5.355 10.005 -5.506 1.00 80.44 83 TYR A N 1
ATOM 624 C CA . TYR A 1 83 ? 4.461 8.872 -5.763 1.00 80.44 83 TYR A CA 1
ATOM 625 C C . TYR A 1 83 ? 3.152 8.925 -4.972 1.00 80.44 83 TYR A C 1
ATOM 627 O O . TYR A 1 83 ? 2.166 8.334 -5.406 1.00 80.44 83 TYR A O 1
ATOM 635 N N . LEU A 1 84 ? 3.145 9.605 -3.825 1.00 85.94 84 LEU A N 1
ATOM 636 C CA . LEU A 1 84 ? 2.011 9.633 -2.907 1.00 85.94 84 LEU A CA 1
ATOM 637 C C . LEU A 1 84 ? 1.201 10.921 -3.074 1.00 85.94 84 LEU A C 1
ATOM 639 O O . LEU A 1 84 ? 1.766 12.011 -3.206 1.00 85.94 84 LEU A O 1
ATOM 643 N N . LYS A 1 85 ? -0.128 10.803 -3.050 1.00 90.38 85 LYS A N 1
ATOM 644 C CA . LYS A 1 85 ? -1.051 11.938 -2.943 1.00 90.38 85 LYS A CA 1
ATOM 645 C C . LYS A 1 85 ? -1.930 11.754 -1.711 1.00 90.38 85 LYS A C 1
ATOM 647 O O . LYS A 1 85 ? -2.782 10.874 -1.681 1.00 90.38 85 LYS A O 1
ATOM 652 N N . THR A 1 86 ? -1.724 12.586 -0.699 1.00 90.94 86 THR A N 1
ATOM 653 C CA . THR A 1 86 ? -2.483 12.526 0.555 1.00 90.94 86 THR A CA 1
ATOM 654 C C . THR A 1 86 ? -3.950 12.892 0.333 1.00 90.94 86 THR A C 1
ATOM 656 O O . THR A 1 86 ? -4.239 13.944 -0.240 1.00 90.94 86 THR A O 1
ATOM 659 N N . ILE A 1 87 ? -4.872 12.066 0.835 1.00 92.50 87 ILE A N 1
ATOM 660 C CA . ILE A 1 87 ? -6.307 12.377 0.842 1.00 92.50 87 ILE A CA 1
ATOM 661 C C . ILE A 1 87 ? -6.590 13.463 1.901 1.00 92.50 87 ILE A C 1
ATOM 663 O O . ILE A 1 87 ? -6.364 13.210 3.086 1.00 92.50 87 ILE A O 1
ATOM 667 N N . PRO A 1 88 ? -7.110 14.658 1.543 1.00 92.06 88 PRO A N 1
ATOM 668 C CA . PRO A 1 88 ? -7.208 15.783 2.482 1.00 92.06 88 PRO A CA 1
ATOM 669 C C . PRO A 1 88 ? -8.048 15.507 3.737 1.00 92.06 88 PRO A C 1
ATOM 671 O O . PRO A 1 88 ? -7.664 15.895 4.838 1.00 92.06 88 PRO A O 1
ATOM 674 N N . ARG A 1 89 ? -9.187 14.816 3.583 1.00 93.88 89 ARG A N 1
ATOM 675 C CA . ARG A 1 89 ? -10.113 14.507 4.690 1.00 93.88 89 ARG A CA 1
ATOM 676 C C . ARG A 1 89 ? -9.634 13.363 5.595 1.00 93.88 89 ARG A C 1
ATOM 678 O O . ARG A 1 89 ? -10.020 13.301 6.759 1.00 93.88 89 ARG A O 1
ATOM 685 N N . VAL A 1 90 ? -8.750 12.497 5.088 1.00 92.88 90 VAL A N 1
ATOM 686 C CA . VAL A 1 90 ? -8.117 11.403 5.843 1.00 92.88 90 VAL A CA 1
ATOM 687 C C . VAL A 1 90 ? -6.615 11.356 5.527 1.00 92.88 90 VAL A C 1
ATOM 689 O O . VAL A 1 90 ? -6.184 10.525 4.730 1.00 92.88 90 VAL A O 1
ATOM 692 N N . PRO A 1 91 ? -5.781 12.205 6.159 1.00 89.94 91 PRO A N 1
ATOM 693 C CA . PRO A 1 91 ? -4.363 12.332 5.800 1.00 89.94 91 PRO A CA 1
ATOM 694 C C . PRO A 1 91 ? -3.509 11.071 6.007 1.00 89.94 91 PRO A C 1
ATOM 696 O O . PRO A 1 91 ? -2.388 10.983 5.510 1.00 89.94 91 PRO A O 1
ATOM 699 N N . GLN A 1 92 ? -4.019 10.081 6.743 1.00 88.56 92 GLN A N 1
ATOM 700 C CA . GLN A 1 92 ? -3.380 8.771 6.882 1.00 88.56 92 GLN A CA 1
ATOM 701 C C . GLN A 1 92 ? -3.519 7.899 5.621 1.00 88.56 92 GLN A C 1
ATOM 703 O O . GLN A 1 92 ? -2.832 6.884 5.515 1.00 88.56 92 GLN A O 1
ATOM 708 N N . VAL A 1 93 ? -4.394 8.275 4.684 1.00 91.69 93 VAL A N 1
ATOM 709 C CA . VAL A 1 93 ? -4.650 7.552 3.435 1.00 91.69 93 VAL A CA 1
ATOM 710 C C . VAL A 1 93 ? -3.934 8.247 2.283 1.00 91.69 93 VAL A C 1
ATOM 712 O O . VAL A 1 93 ? -4.000 9.466 2.116 1.00 91.69 93 VAL A O 1
ATOM 715 N N . GLN A 1 94 ? -3.248 7.438 1.481 1.00 92.62 94 GLN A N 1
ATOM 716 C CA . GLN A 1 94 ? -2.439 7.878 0.354 1.00 92.62 94 GLN A CA 1
ATOM 717 C C . GLN A 1 94 ? -3.003 7.292 -0.940 1.00 92.62 94 GLN A C 1
ATOM 719 O O . GLN A 1 94 ? -3.188 6.080 -1.050 1.00 92.62 94 GLN A O 1
ATOM 724 N N . LEU A 1 95 ? -3.246 8.149 -1.928 1.00 92.94 95 LEU A N 1
ATOM 725 C CA . LEU A 1 95 ? -3.570 7.759 -3.292 1.00 92.94 95 LEU A CA 1
ATOM 726 C C . LEU A 1 95 ? -2.272 7.509 -4.067 1.00 92.94 95 LEU A C 1
ATOM 728 O O . LEU A 1 95 ? -1.380 8.360 -4.119 1.00 92.94 95 LEU A O 1
ATOM 732 N N . ILE A 1 96 ? -2.193 6.332 -4.684 1.00 92.19 96 ILE A N 1
ATOM 733 C CA . ILE A 1 96 ? -1.079 5.880 -5.521 1.00 92.19 96 ILE A CA 1
ATOM 734 C C . ILE A 1 96 ? -1.621 5.334 -6.839 1.00 92.19 96 ILE A C 1
ATOM 736 O O . ILE A 1 96 ? -2.722 4.787 -6.883 1.00 92.19 96 ILE A O 1
ATOM 740 N N . GLY A 1 97 ? -0.856 5.454 -7.923 1.00 92.00 97 GLY A N 1
ATOM 741 C CA . GLY A 1 97 ? -1.298 4.955 -9.223 1.00 92.00 97 GLY A CA 1
ATOM 742 C C . GLY A 1 97 ? -0.458 5.459 -10.386 1.00 92.00 97 GLY A C 1
ATOM 743 O O . GLY A 1 97 ? 0.724 5.760 -10.231 1.00 92.00 97 GLY A O 1
ATOM 744 N N . HIS A 1 98 ? -1.077 5.552 -11.559 1.00 90.56 98 HIS A N 1
ATOM 745 C CA . HIS A 1 98 ? -0.450 6.037 -12.782 1.00 90.56 98 HIS A CA 1
ATOM 746 C C . HIS A 1 98 ? -1.422 6.906 -13.580 1.00 90.56 98 HIS A C 1
ATOM 748 O O . HIS A 1 98 ? -2.603 6.576 -13.663 1.00 90.56 98 HIS A O 1
ATOM 754 N N . GLY A 1 99 ? -0.907 7.960 -14.211 1.00 91.62 99 GLY A N 1
ATOM 755 C CA . GLY A 1 99 ? -1.684 8.845 -15.076 1.00 91.62 99 GLY A CA 1
ATOM 756 C C . GLY A 1 99 ? -2.282 10.028 -14.320 1.00 91.62 99 GLY A C 1
ATOM 757 O O . GLY A 1 99 ? -1.825 10.378 -13.236 1.00 91.62 99 GLY A O 1
ATOM 758 N N . ILE A 1 100 ? -3.284 10.669 -14.916 1.00 94.38 100 ILE A N 1
ATOM 759 C CA . ILE A 1 100 ? -3.962 11.827 -14.332 1.00 94.38 100 ILE A CA 1
ATOM 760 C C . ILE A 1 100 ? -5.339 11.379 -13.845 1.00 94.38 100 ILE A C 1
ATOM 762 O O . ILE A 1 100 ? -6.098 10.772 -14.599 1.00 94.38 100 ILE A O 1
ATOM 766 N N . VAL A 1 101 ? -5.638 11.661 -12.580 1.00 93.50 101 VAL A N 1
ATOM 767 C CA . VAL A 1 101 ? -6.945 11.429 -11.958 1.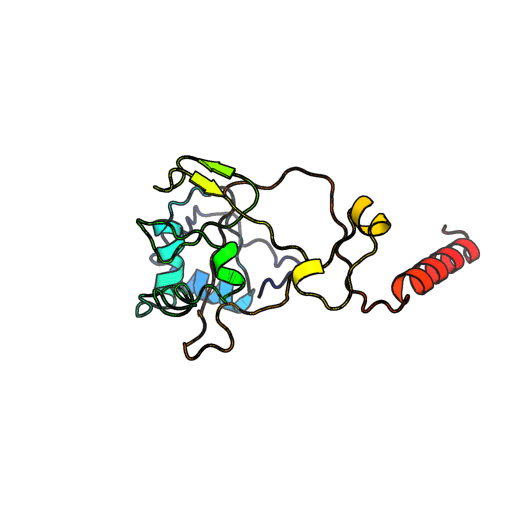00 93.50 101 VAL A CA 1
ATOM 768 C C . VAL A 1 101 ? -7.540 12.780 -11.585 1.00 93.50 101 VAL A C 1
ATOM 770 O O . VAL A 1 101 ? -6.834 13.621 -11.038 1.00 93.50 101 VAL A O 1
ATOM 773 N N . HIS A 1 102 ? -8.825 12.978 -11.859 1.00 96.06 102 HIS A N 1
ATOM 774 C CA . HIS A 1 102 ? -9.546 14.205 -11.525 1.00 96.06 102 HIS A CA 1
ATOM 775 C C . HIS A 1 102 ? -10.630 13.936 -10.483 1.00 96.06 102 HIS A C 1
ATOM 777 O O . HIS A 1 102 ? -11.159 12.825 -10.421 1.00 96.06 102 HIS A O 1
ATOM 783 N N . ASP A 1 103 ? -10.939 14.959 -9.687 1.00 95.75 103 ASP A N 1
ATOM 784 C CA . ASP A 1 103 ? -12.071 15.007 -8.753 1.00 95.75 103 ASP A CA 1
ATOM 785 C C . ASP A 1 103 ? -12.213 13.768 -7.851 1.00 95.75 103 ASP A C 1
ATOM 787 O O . ASP A 1 103 ? -13.309 13.258 -7.607 1.00 95.75 103 ASP A O 1
ATOM 791 N N . HIS A 1 104 ? -11.092 13.270 -7.329 1.00 95.00 104 HIS A N 1
ATOM 792 C CA . HIS A 1 104 ? -11.068 12.074 -6.493 1.00 95.00 104 HIS A CA 1
ATOM 793 C C . HIS A 1 104 ? -10.811 12.437 -5.035 1.00 95.00 104 HIS A C 1
ATOM 795 O O . HIS A 1 104 ? -9.755 12.968 -4.697 1.00 95.00 104 HIS A O 1
ATOM 801 N N . GLU A 1 105 ? -11.770 12.131 -4.159 1.00 95.25 105 GLU A N 1
ATOM 802 C CA . GLU A 1 105 ? -11.613 12.241 -2.701 1.00 95.25 105 GLU A CA 1
ATOM 803 C C . GLU A 1 105 ? -11.160 13.633 -2.213 1.00 95.25 105 GLU A C 1
ATOM 805 O O . GLU A 1 105 ? -10.397 13.773 -1.255 1.00 95.25 105 GLU A O 1
ATOM 810 N N . GLY A 1 106 ? -11.642 14.686 -2.881 1.00 93.56 106 GLY A N 1
ATOM 811 C CA . GLY A 1 106 ? -11.287 16.077 -2.583 1.00 93.56 106 GLY A CA 1
ATOM 812 C C . GLY A 1 106 ? -9.988 16.559 -3.239 1.00 93.56 106 GLY A C 1
ATOM 813 O O . GLY A 1 106 ? -9.524 17.651 -2.918 1.00 93.56 106 GLY A O 1
ATOM 814 N N . ILE A 1 107 ? -9.406 15.775 -4.151 1.00 94.25 107 ILE A N 1
ATOM 815 C CA . ILE A 1 107 ? -8.265 16.166 -4.982 1.00 94.25 107 ILE A CA 1
ATOM 816 C C . ILE A 1 107 ? -8.782 16.527 -6.388 1.00 94.25 107 ILE A C 1
ATOM 818 O O . ILE A 1 107 ? -9.206 15.621 -7.106 1.00 94.25 107 ILE A O 1
ATOM 822 N N . PRO A 1 108 ? -8.743 17.812 -6.807 1.00 94.75 108 PRO A N 1
ATOM 823 C CA . PRO A 1 108 ? -9.238 18.226 -8.126 1.00 94.75 108 PRO A CA 1
ATOM 824 C C . PRO A 1 108 ? -8.456 17.596 -9.282 1.00 94.75 108 PRO A C 1
ATOM 826 O O . PRO A 1 108 ? -9.028 17.179 -10.283 1.00 94.75 108 PRO A O 1
ATOM 829 N N . GLU A 1 109 ? -7.134 17.497 -9.129 1.00 96.06 109 GLU A N 1
ATOM 830 C CA . GLU A 1 109 ? -6.247 16.837 -10.080 1.00 96.06 109 GLU A CA 1
ATOM 831 C C . GLU A 1 109 ? -5.072 16.187 -9.342 1.00 96.06 109 GLU A C 1
ATOM 833 O O . GLU A 1 109 ? -4.370 16.819 -8.546 1.00 96.06 109 GLU A O 1
ATOM 838 N N . ALA A 1 110 ? -4.844 14.911 -9.625 1.00 92.88 110 ALA A N 1
ATOM 839 C CA . ALA A 1 110 ? -3.733 14.123 -9.134 1.00 92.88 110 ALA A CA 1
ATOM 840 C C . ALA A 1 110 ? -2.958 13.545 -10.320 1.00 92.88 110 ALA A C 1
ATOM 842 O O . ALA A 1 110 ? -3.392 12.589 -10.959 1.00 92.88 110 ALA A O 1
ATOM 843 N N . VAL A 1 111 ? -1.765 14.085 -10.576 1.00 93.38 111 VAL A N 1
ATOM 844 C CA . VAL A 1 111 ? -0.788 13.440 -11.461 1.00 93.38 111 VAL A CA 1
ATOM 845 C C . VAL A 1 111 ? -0.087 12.338 -10.670 1.00 93.38 111 VAL A C 1
ATOM 847 O O . VAL A 1 111 ? 0.746 12.610 -9.797 1.00 93.38 111 VAL A O 1
ATOM 850 N N . LEU A 1 112 ? -0.467 11.096 -10.950 1.00 92.06 112 LEU A N 1
ATOM 851 C CA . LEU A 1 112 ? 0.058 9.889 -10.332 1.00 92.06 112 LEU A CA 1
ATOM 852 C C . LEU A 1 112 ? 1.183 9.306 -11.185 1.00 92.06 112 LEU A C 1
ATOM 854 O O . LEU A 1 112 ? 1.095 9.194 -12.410 1.00 92.06 112 LEU A O 1
ATOM 858 N N . LYS A 1 113 ? 2.253 8.892 -10.514 1.00 88.44 113 LYS A N 1
ATOM 859 C CA . LYS A 1 113 ? 3.423 8.301 -11.153 1.00 88.44 113 LYS A CA 1
ATOM 860 C C . LYS A 1 113 ? 3.526 6.840 -10.746 1.00 88.44 113 LYS A C 1
ATOM 862 O O . LYS A 1 113 ? 3.484 6.524 -9.564 1.00 88.44 113 LYS A O 1
ATOM 867 N N . HIS A 1 114 ? 3.738 5.963 -11.722 1.00 84.75 114 HIS A N 1
ATOM 868 C CA . HIS A 1 114 ? 4.089 4.579 -11.425 1.00 84.75 114 HIS A CA 1
ATOM 869 C C . HIS A 1 114 ? 5.597 4.484 -11.236 1.00 84.75 114 HIS A C 1
ATOM 871 O O . HIS A 1 114 ? 6.361 5.090 -11.992 1.00 84.75 114 HIS A O 1
ATOM 877 N N . ALA A 1 115 ? 6.028 3.751 -10.218 1.00 85.12 115 ALA A N 1
ATOM 878 C CA . ALA A 1 115 ? 7.441 3.542 -9.981 1.00 85.12 115 ALA A CA 1
ATOM 879 C C . ALA A 1 115 ? 7.999 2.518 -10.975 1.00 85.12 115 ALA A C 1
ATOM 881 O O . ALA A 1 115 ? 7.350 1.519 -11.269 1.00 85.12 115 ALA A O 1
ATOM 882 N N . HIS A 1 116 ? 9.208 2.761 -11.476 1.00 87.31 116 HIS A N 1
ATOM 883 C CA . HIS A 1 116 ? 9.848 1.899 -12.468 1.00 87.31 116 HIS A CA 1
ATOM 884 C C . HIS A 1 116 ? 11.160 1.332 -11.931 1.00 87.31 116 HIS A C 1
ATOM 886 O O . HIS A 1 116 ? 11.922 2.071 -11.297 1.00 87.31 116 HIS A O 1
ATOM 892 N N . HIS A 1 117 ? 11.460 0.049 -12.179 1.00 87.25 117 HIS A N 1
ATOM 893 C CA . HIS A 1 117 ? 12.658 -0.599 -11.621 1.00 87.25 117 HIS A CA 1
ATOM 894 C C . HIS A 1 117 ? 13.946 0.129 -12.006 1.00 87.25 117 HIS A C 1
ATOM 896 O O . HIS A 1 117 ? 14.846 0.239 -11.177 1.00 87.25 117 HIS A O 1
ATOM 902 N N . SER A 1 118 ? 14.017 0.700 -13.211 1.00 88.56 118 SER A N 1
ATOM 903 C CA . SER A 1 118 ? 15.217 1.403 -13.682 1.00 88.56 118 SER A CA 1
ATOM 904 C C . SER A 1 118 ? 15.590 2.630 -12.849 1.00 88.56 118 SER A C 1
ATOM 906 O O . SER A 1 118 ? 16.739 3.056 -12.851 1.00 88.56 118 SER A O 1
ATOM 908 N N . SER A 1 119 ? 14.638 3.178 -12.090 1.00 86.19 119 SER A N 1
ATOM 909 C CA . SER A 1 119 ? 14.884 4.319 -11.203 1.00 86.19 119 SER A CA 1
ATOM 910 C C . SER A 1 119 ? 15.480 3.941 -9.843 1.00 86.19 119 SER A C 1
ATOM 912 O O . SER A 1 119 ? 15.880 4.829 -9.093 1.00 86.19 119 SER A O 1
ATOM 914 N N . PHE A 1 120 ? 15.535 2.648 -9.508 1.00 83.94 120 PHE A N 1
ATOM 915 C CA . PHE A 1 120 ? 16.032 2.172 -8.212 1.00 83.94 120 PHE A CA 1
ATOM 916 C C . PHE A 1 120 ? 17.162 1.148 -8.336 1.00 83.94 120 PHE A C 1
ATOM 918 O O . PHE A 1 120 ? 18.072 1.118 -7.507 1.00 83.94 120 PHE A O 1
ATOM 925 N N . HIS A 1 121 ? 17.118 0.292 -9.355 1.00 85.25 121 HIS A N 1
ATOM 926 C CA . HIS A 1 121 ? 18.084 -0.789 -9.511 1.00 85.25 121 HIS A CA 1
ATOM 927 C C . HIS A 1 121 ? 19.354 -0.319 -10.212 1.00 85.25 121 HIS A C 1
ATOM 929 O O . HIS A 1 121 ? 19.307 0.421 -11.188 1.00 85.25 121 HIS A O 1
ATOM 935 N N . LYS A 1 122 ? 20.504 -0.832 -9.756 1.00 87.44 122 LYS A N 1
ATOM 936 C CA . LYS A 1 122 ? 21.800 -0.601 -10.417 1.00 87.44 122 LYS A CA 1
ATOM 937 C C . LYS A 1 122 ? 21.822 -1.154 -11.846 1.00 87.44 122 LYS A C 1
ATOM 939 O O . LYS A 1 122 ? 22.488 -0.590 -12.706 1.00 87.44 122 LYS A O 1
ATOM 944 N N . THR A 1 123 ? 21.146 -2.278 -12.080 1.00 87.44 123 THR A N 1
ATOM 945 C CA . THR A 1 123 ? 21.016 -2.902 -13.400 1.00 87.44 123 THR A CA 1
ATOM 946 C C . THR A 1 123 ? 19.551 -2.961 -13.805 1.00 87.44 123 THR A C 1
ATOM 948 O O . THR A 1 123 ? 18.669 -3.201 -12.976 1.00 87.44 123 THR A O 1
ATOM 951 N N . CYS A 1 124 ? 19.296 -2.758 -15.092 1.00 88.50 124 CYS A N 1
ATOM 952 C CA . CYS A 1 124 ? 17.962 -2.787 -15.679 1.00 88.50 124 CYS A CA 1
ATOM 953 C C . CYS A 1 124 ? 17.834 -3.998 -16.607 1.00 88.50 124 CYS A C 1
ATOM 955 O O . CYS A 1 124 ? 18.845 -4.547 -17.047 1.00 88.50 124 CYS A O 1
ATOM 957 N N . VAL A 1 125 ? 16.600 -4.413 -16.892 1.00 89.81 125 VAL A N 1
ATOM 958 C CA . VAL A 1 125 ? 16.340 -5.252 -18.072 1.00 89.81 125 VAL A CA 1
ATOM 959 C C . VAL A 1 125 ? 16.670 -4.452 -19.339 1.00 89.81 125 VAL A C 1
ATOM 961 O O . VAL A 1 125 ? 16.726 -3.223 -19.278 1.00 89.81 125 VAL A O 1
ATOM 964 N N . SER A 1 126 ? 16.952 -5.133 -20.451 1.00 90.25 126 SER A N 1
ATOM 965 C CA . SER A 1 126 ? 17.177 -4.453 -21.730 1.00 90.25 126 SER A CA 1
ATOM 966 C C . SER A 1 126 ? 15.873 -3.859 -22.265 1.00 90.25 126 SER A C 1
ATOM 968 O O . SER A 1 126 ? 14.790 -4.341 -21.935 1.00 90.25 126 SER A O 1
ATOM 970 N N . ASP A 1 127 ? 15.979 -2.862 -23.144 1.00 92.31 127 ASP A N 1
ATOM 971 C CA . ASP A 1 127 ? 14.814 -2.254 -23.798 1.00 92.31 127 ASP A CA 1
ATOM 972 C C . ASP A 1 127 ? 13.995 -3.286 -24.600 1.00 92.31 127 ASP A C 1
ATOM 974 O O . ASP A 1 127 ? 12.773 -3.197 -24.663 1.00 92.31 127 ASP A O 1
ATOM 978 N N . GLU A 1 128 ? 14.655 -4.298 -25.180 1.00 93.38 128 GLU A N 1
ATOM 979 C CA . GLU A 1 128 ? 14.002 -5.408 -25.892 1.00 93.38 128 GLU A CA 1
ATOM 980 C C . GLU A 1 128 ? 13.177 -6.293 -24.947 1.00 93.38 128 GLU A C 1
ATOM 982 O O . GLU A 1 128 ? 12.018 -6.599 -25.226 1.00 93.38 128 GLU A O 1
ATOM 987 N N . ASP A 1 129 ? 13.753 -6.682 -23.807 1.00 91.88 129 ASP A N 1
ATOM 988 C CA . ASP A 1 129 ? 13.046 -7.453 -22.785 1.00 91.88 129 ASP A CA 1
ATOM 989 C C . ASP A 1 129 ? 11.855 -6.656 -22.225 1.00 91.88 129 ASP A C 1
ATOM 991 O O . ASP A 1 129 ? 10.760 -7.198 -22.058 1.00 91.88 129 ASP A O 1
ATOM 995 N N . GLU A 1 130 ? 12.048 -5.361 -21.968 1.00 91.00 130 GLU A N 1
ATOM 996 C CA . GLU A 1 130 ? 10.996 -4.466 -21.481 1.00 91.00 130 GLU A CA 1
ATOM 997 C C . GLU A 1 130 ? 9.859 -4.312 -22.499 1.00 91.00 130 GLU A C 1
ATOM 999 O O . GLU A 1 130 ? 8.685 -4.417 -22.132 1.00 91.00 130 GLU A O 1
ATOM 1004 N N . ALA A 1 131 ? 10.188 -4.169 -23.787 1.00 91.56 131 ALA A N 1
ATOM 1005 C CA . ALA A 1 131 ? 9.210 -4.152 -24.875 1.00 91.56 131 ALA A CA 1
ATOM 1006 C C . ALA A 1 131 ? 8.407 -5.464 -24.971 1.00 91.56 131 ALA A C 1
ATOM 1008 O O . ALA A 1 131 ? 7.237 -5.446 -25.359 1.00 91.56 131 ALA A O 1
ATOM 1009 N N . HIS A 1 132 ? 8.993 -6.592 -24.558 1.00 92.19 132 HIS A N 1
ATOM 1010 C CA . HIS A 1 132 ? 8.313 -7.886 -24.428 1.00 92.19 132 HIS A CA 1
ATOM 1011 C C . HIS A 1 132 ? 7.592 -8.083 -23.081 1.00 92.19 132 HIS A C 1
ATOM 1013 O O . HIS A 1 132 ? 7.108 -9.178 -22.785 1.00 92.19 132 HIS A O 1
ATOM 1019 N N . GLY A 1 133 ? 7.475 -7.032 -22.265 1.00 91.38 133 GLY A N 1
ATOM 1020 C CA . GLY A 1 133 ? 6.743 -7.052 -21.000 1.00 91.38 133 GLY A CA 1
ATOM 1021 C C . GLY A 1 133 ? 7.534 -7.626 -19.825 1.00 91.38 133 GLY A C 1
ATOM 1022 O O . GLY A 1 133 ? 6.948 -7.909 -18.776 1.00 91.38 133 GLY A O 1
ATOM 1023 N N . VAL A 1 134 ? 8.847 -7.810 -19.960 1.00 92.88 134 VAL A N 1
ATOM 1024 C CA . VAL A 1 134 ? 9.701 -8.208 -18.839 1.00 92.88 134 VAL A CA 1
ATOM 1025 C C . VAL A 1 134 ? 9.964 -6.998 -17.944 1.00 92.88 134 VAL A C 1
ATOM 1027 O O . VAL A 1 134 ? 10.303 -5.916 -18.408 1.00 92.88 134 VAL A O 1
ATOM 1030 N N . THR A 1 135 ? 9.854 -7.178 -16.633 1.00 91.50 135 THR A N 1
ATOM 1031 C CA . THR A 1 135 ? 10.132 -6.124 -15.651 1.00 91.50 135 THR A CA 1
ATOM 1032 C C . THR A 1 135 ? 10.785 -6.693 -14.389 1.00 91.50 135 THR A C 1
ATOM 1034 O O . THR A 1 135 ? 10.991 -7.903 -14.264 1.00 91.50 135 THR A O 1
ATOM 1037 N N . ARG A 1 136 ? 11.125 -5.831 -13.429 1.00 89.69 136 ARG A N 1
ATOM 1038 C CA . ARG A 1 136 ? 11.567 -6.202 -12.075 1.00 89.69 136 ARG A CA 1
ATOM 1039 C C . ARG A 1 136 ? 10.685 -5.500 -11.047 1.00 89.69 136 ARG A C 1
ATOM 1041 O O . ARG A 1 136 ? 10.107 -4.453 -11.321 1.00 89.69 136 ARG A O 1
ATOM 1048 N N . PHE A 1 137 ? 10.617 -6.029 -9.825 1.00 88.50 137 PHE A N 1
ATOM 1049 C CA . PHE A 1 137 ? 10.004 -5.271 -8.730 1.00 88.50 137 PHE A CA 1
ATOM 1050 C C . PHE A 1 137 ? 10.714 -3.936 -8.563 1.00 88.50 137 PHE A C 1
ATOM 1052 O O . PHE A 1 137 ? 11.940 -3.907 -8.502 1.00 88.50 137 PHE A O 1
ATOM 1059 N N . PHE A 1 138 ? 9.957 -2.851 -8.402 1.00 87.19 138 PHE A N 1
ATOM 1060 C CA . PHE A 1 138 ? 10.534 -1.535 -8.143 1.00 87.19 138 PHE A CA 1
ATOM 1061 C C . PHE A 1 138 ? 11.495 -1.563 -6.942 1.00 87.19 138 PHE A C 1
ATOM 1063 O O . PHE A 1 138 ? 12.666 -1.222 -7.089 1.00 87.19 138 PHE A O 1
ATOM 1070 N N . ARG A 1 139 ? 11.023 -2.033 -5.775 1.00 85.06 139 ARG A N 1
ATOM 1071 C CA . ARG A 1 139 ? 11.839 -2.220 -4.565 1.00 85.06 139 ARG A CA 1
ATOM 1072 C C . ARG A 1 139 ? 11.171 -3.141 -3.541 1.00 85.06 139 ARG A C 1
ATOM 1074 O O . ARG A 1 139 ? 9.987 -2.988 -3.245 1.00 85.06 139 ARG A O 1
ATOM 1081 N N . TRP A 1 140 ? 11.962 -4.005 -2.909 1.00 83.12 140 TRP A N 1
ATOM 1082 C CA . TRP A 1 140 ? 11.553 -4.773 -1.729 1.00 83.12 140 TRP A CA 1
ATOM 1083 C C . TRP A 1 140 ? 11.651 -3.926 -0.462 1.00 83.12 140 TRP A C 1
ATOM 1085 O O . TRP A 1 140 ? 12.702 -3.351 -0.186 1.00 83.12 140 TRP A O 1
ATOM 1095 N N . HIS A 1 141 ? 10.562 -3.834 0.302 1.00 82.50 141 HIS A N 1
ATOM 1096 C CA . HIS A 1 141 ? 10.554 -3.093 1.561 1.00 82.50 141 HIS A CA 1
ATOM 1097 C C . HIS A 1 141 ? 9.478 -3.578 2.546 1.00 82.50 141 HIS A C 1
ATOM 1099 O O . HIS A 1 141 ? 8.517 -4.273 2.191 1.00 82.50 141 HIS A O 1
ATOM 1105 N N . MET A 1 142 ? 9.669 -3.180 3.802 1.00 82.81 142 MET A N 1
ATOM 1106 C CA . MET A 1 142 ? 8.619 -3.075 4.810 1.00 82.81 142 MET A CA 1
ATOM 1107 C C . MET A 1 142 ? 8.276 -1.594 4.976 1.00 82.81 142 MET A C 1
ATOM 1109 O O . MET A 1 142 ? 9.174 -0.747 4.940 1.00 82.81 142 MET A O 1
ATOM 1113 N N . ASP A 1 143 ? 6.991 -1.292 5.116 1.00 79.81 143 ASP A N 1
ATOM 1114 C CA . ASP A 1 143 ? 6.508 0.082 5.228 1.00 79.81 143 ASP A CA 1
ATOM 1115 C C . ASP A 1 143 ? 7.101 0.733 6.473 1.00 79.81 143 ASP A C 1
ATOM 1117 O O . ASP A 1 143 ? 7.188 0.102 7.525 1.00 79.81 143 ASP A O 1
ATOM 1121 N N . ALA A 1 144 ? 7.555 1.978 6.323 1.00 76.44 144 ALA A N 1
ATOM 1122 C CA . ALA A 1 144 ? 8.204 2.757 7.377 1.00 76.44 144 ALA A CA 1
ATOM 1123 C C . ALA A 1 144 ? 9.303 2.028 8.183 1.00 76.44 144 ALA A C 1
ATOM 1125 O O . ALA A 1 144 ? 9.619 2.422 9.304 1.00 76.44 144 ALA A O 1
ATOM 1126 N N . ALA A 1 145 ? 9.948 1.004 7.619 1.00 72.69 145 ALA A N 1
ATOM 1127 C CA . ALA A 1 145 ? 11.134 0.432 8.239 1.00 72.69 145 ALA A CA 1
ATOM 1128 C C . ALA A 1 145 ? 12.303 1.423 8.163 1.00 72.69 145 ALA A C 1
ATOM 1130 O O . ALA A 1 145 ? 12.484 2.090 7.141 1.00 72.69 145 ALA A O 1
ATOM 1131 N N . LEU A 1 146 ? 13.131 1.445 9.214 1.00 70.44 146 LEU A N 1
ATOM 1132 C CA . LEU A 1 146 ? 14.353 2.259 9.309 1.00 70.44 146 LEU A CA 1
ATOM 1133 C C . LEU A 1 146 ? 14.110 3.776 9.453 1.00 70.44 146 LEU A C 1
ATOM 1135 O O . LEU A 1 146 ? 14.974 4.572 9.091 1.00 70.44 146 LEU A O 1
ATOM 1139 N N . TYR A 1 147 ? 12.952 4.173 9.985 1.00 70.25 147 TYR A N 1
ATOM 1140 C CA . TYR A 1 147 ? 12.696 5.537 10.464 1.00 70.25 147 TYR A CA 1
ATOM 1141 C C . TYR A 1 147 ? 12.835 5.580 11.995 1.00 70.25 147 TYR A C 1
ATOM 1143 O O . TYR A 1 147 ? 12.717 4.546 12.646 1.00 70.25 147 TYR A O 1
ATOM 1151 N N . ASP A 1 148 ? 13.008 6.772 12.579 1.00 73.50 148 ASP A N 1
ATOM 1152 C CA . ASP A 1 148 ? 12.920 7.010 14.040 1.00 73.50 148 ASP A CA 1
ATOM 1153 C C . ASP A 1 148 ? 11.462 6.915 14.558 1.00 73.50 148 ASP A C 1
ATOM 1155 O O . ASP A 1 148 ? 11.036 7.650 15.448 1.00 73.50 148 ASP A O 1
ATOM 1159 N N . LEU A 1 149 ? 10.659 6.045 13.945 1.00 71.69 149 LEU A N 1
ATOM 1160 C CA . LEU A 1 149 ? 9.254 5.804 14.243 1.00 71.69 149 LEU A CA 1
ATOM 1161 C C . LEU A 1 149 ? 9.031 4.299 14.367 1.00 71.69 149 LEU A C 1
ATOM 1163 O O . LEU A 1 149 ? 9.646 3.513 13.642 1.00 71.69 149 LEU A O 1
ATOM 1167 N N . ASP A 1 150 ? 8.104 3.907 15.238 1.00 78.56 150 ASP A N 1
ATOM 1168 C CA . ASP A 1 150 ? 7.660 2.520 15.293 1.00 78.56 150 ASP A CA 1
ATOM 1169 C C . ASP A 1 150 ? 6.995 2.137 13.959 1.00 78.56 150 ASP A C 1
ATOM 1171 O O . ASP A 1 150 ? 6.106 2.856 13.484 1.00 78.56 150 ASP A O 1
ATOM 1175 N N . PRO A 1 151 ? 7.392 1.013 13.336 1.00 77.75 151 PRO A N 1
ATOM 1176 C CA . PRO A 1 151 ? 6.796 0.585 12.083 1.00 77.75 151 PRO A CA 1
ATOM 1177 C C . PRO A 1 151 ? 5.308 0.246 12.276 1.00 77.75 151 PRO A C 1
ATOM 1179 O O . PRO A 1 151 ? 4.893 -0.206 13.351 1.00 77.75 151 PRO A O 1
ATOM 1182 N N . PRO A 1 152 ? 4.479 0.419 11.232 1.00 81.38 152 PRO A N 1
ATOM 1183 C CA . PRO A 1 152 ? 3.070 0.074 11.300 1.00 81.38 152 PRO A CA 1
ATOM 1184 C C . PRO A 1 152 ? 2.895 -1.418 11.593 1.00 81.38 152 PRO A C 1
ATOM 1186 O O . PRO A 1 152 ? 3.557 -2.273 11.006 1.00 81.38 152 PRO A O 1
ATOM 1189 N N . LYS A 1 153 ? 1.947 -1.742 12.479 1.00 88.50 153 LYS A N 1
ATOM 1190 C CA . LYS A 1 153 ? 1.588 -3.138 12.779 1.00 88.50 153 LYS A CA 1
ATOM 1191 C C . LYS A 1 153 ? 0.923 -3.835 11.593 1.00 88.50 153 LYS A C 1
ATOM 1193 O O . LYS A 1 153 ? 1.060 -5.045 11.449 1.00 88.50 153 LYS A O 1
ATOM 1198 N N . VAL A 1 154 ? 0.156 -3.084 10.800 1.00 92.12 154 VAL A N 1
ATOM 1199 C CA . VAL A 1 154 ? -0.578 -3.568 9.625 1.00 92.12 154 VAL A CA 1
ATOM 1200 C C . VAL A 1 154 ? -0.650 -2.471 8.562 1.00 92.12 154 VAL A C 1
ATOM 1202 O O . VAL A 1 154 ? -0.670 -1.286 8.898 1.00 92.12 154 VAL A O 1
ATOM 1205 N N . THR A 1 155 ? -0.756 -2.879 7.298 1.00 92.00 155 THR A N 1
ATOM 1206 C CA . THR A 1 155 ? -0.996 -2.001 6.142 1.00 92.00 155 THR A CA 1
ATOM 1207 C C . THR A 1 155 ? -2.264 -2.460 5.431 1.00 92.00 155 THR A C 1
ATOM 1209 O O . THR A 1 155 ? -2.461 -3.661 5.245 1.00 92.00 155 THR A O 1
ATOM 1212 N N . ALA A 1 156 ? -3.098 -1.515 4.996 1.00 92.88 156 ALA A N 1
ATOM 1213 C CA . ALA A 1 156 ? -4.228 -1.781 4.109 1.00 92.88 156 ALA A CA 1
ATOM 1214 C C . ALA A 1 156 ? -3.948 -1.232 2.704 1.00 92.88 156 ALA A C 1
ATOM 1216 O O . ALA A 1 156 ? -3.426 -0.129 2.553 1.00 92.88 156 ALA A O 1
ATOM 1217 N N . LEU A 1 157 ? -4.323 -2.001 1.680 1.00 94.25 157 LEU A N 1
ATOM 1218 C CA . LEU A 1 157 ? -4.322 -1.580 0.280 1.00 94.25 157 LEU A CA 1
ATOM 1219 C C . LEU A 1 157 ? -5.728 -1.773 -0.282 1.00 94.25 157 LEU A C 1
ATOM 1221 O O . LEU A 1 157 ? -6.309 -2.848 -0.135 1.00 94.25 157 LEU A O 1
ATOM 1225 N N . TYR A 1 158 ? -6.252 -0.741 -0.937 1.00 94.88 158 TYR A N 1
ATOM 1226 C CA . TYR A 1 158 ? -7.570 -0.758 -1.562 1.00 94.88 158 TYR A CA 1
ATOM 1227 C C . TYR A 1 158 ? -7.444 -0.490 -3.063 1.00 94.88 158 TYR A C 1
ATOM 1229 O O . TYR A 1 158 ? -6.833 0.492 -3.484 1.00 94.88 158 TYR A O 1
ATOM 1237 N N . GLY A 1 159 ? -7.982 -1.400 -3.876 1.00 93.19 159 GLY A N 1
ATOM 1238 C CA . GLY A 1 159 ? -7.919 -1.311 -5.331 1.00 93.19 159 GLY A CA 1
ATOM 1239 C C . GLY A 1 159 ? -9.105 -0.538 -5.894 1.00 93.19 159 GLY A C 1
ATOM 1240 O O . GLY A 1 159 ? -10.180 -1.107 -6.024 1.00 93.19 159 GLY A O 1
ATOM 1241 N N . ILE A 1 160 ? -8.891 0.722 -6.277 1.00 91.00 160 ILE A N 1
ATOM 1242 C CA . ILE A 1 160 ? -9.918 1.573 -6.912 1.00 91.00 160 ILE A CA 1
ATOM 1243 C C . ILE A 1 160 ? -10.093 1.209 -8.393 1.00 91.00 160 ILE A C 1
ATOM 1245 O O . ILE A 1 160 ? -11.200 1.147 -8.918 1.00 91.00 160 ILE A O 1
ATOM 1249 N N . GLY A 1 161 ? -8.980 0.956 -9.081 1.00 87.88 161 GLY A N 1
ATOM 1250 C CA . GLY A 1 161 ? -8.959 0.580 -10.487 1.00 87.88 161 GLY A CA 1
ATOM 1251 C C . GLY A 1 161 ? -7.788 -0.347 -10.760 1.00 87.88 161 GLY A C 1
ATOM 1252 O O . GLY A 1 161 ? -6.651 -0.053 -10.392 1.00 87.88 161 GLY A O 1
ATOM 1253 N N . VAL A 1 162 ? -8.067 -1.481 -11.400 1.00 85.25 162 VAL A N 1
ATOM 1254 C CA . VAL A 1 162 ? -7.027 -2.420 -11.826 1.00 85.25 162 VAL A CA 1
ATOM 1255 C C . VAL A 1 162 ? -6.564 -2.012 -13.227 1.00 85.25 162 VAL A C 1
ATOM 1257 O O . VAL A 1 162 ? -7.404 -1.938 -14.130 1.00 85.25 162 VAL A O 1
ATOM 1260 N N . PRO A 1 163 ? -5.261 -1.739 -13.436 1.00 82.25 163 PRO A N 1
ATOM 1261 C CA . PRO A 1 163 ? -4.739 -1.420 -14.757 1.00 82.25 163 PRO A CA 1
ATOM 1262 C C . PRO A 1 163 ? -5.082 -2.519 -15.763 1.00 82.25 163 PRO A C 1
ATOM 1264 O O . PRO A 1 163 ? -4.951 -3.709 -15.473 1.00 82.25 163 PRO A O 1
ATOM 1267 N N . LYS A 1 164 ? -5.509 -2.114 -16.958 1.00 84.44 164 LYS A N 1
ATOM 1268 C CA . LYS A 1 164 ? -5.691 -3.021 -18.094 1.00 84.44 164 LYS A CA 1
ATOM 1269 C C . LYS A 1 164 ? -4.435 -2.965 -18.952 1.00 84.44 164 LYS A C 1
ATOM 1271 O O . LYS A 1 164 ? -3.966 -1.878 -19.274 1.00 84.44 164 LYS A O 1
ATOM 1276 N N . GLY A 1 165 ? -3.902 -4.119 -19.326 1.00 83.50 165 GLY A N 1
ATOM 1277 C C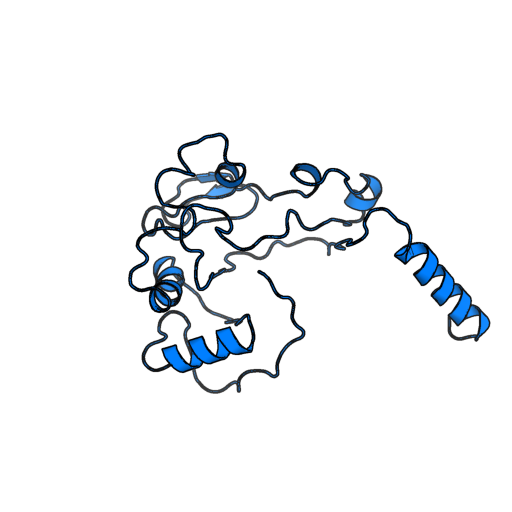A . GLY A 1 165 ? -2.701 -4.201 -20.147 1.00 83.50 165 GLY A CA 1
ATOM 1278 C C . GLY A 1 165 ? -2.276 -5.639 -20.389 1.00 83.50 165 GLY A C 1
ATOM 1279 O O . GLY A 1 165 ? -2.881 -6.574 -19.861 1.00 83.50 165 GLY A O 1
ATOM 1280 N N . SER A 1 166 ? -1.237 -5.801 -21.203 1.00 87.31 166 SER A N 1
ATOM 1281 C CA . SER A 1 166 ? -0.582 -7.092 -21.398 1.00 87.31 166 SER A CA 1
ATOM 1282 C C . SER A 1 166 ? 0.004 -7.596 -20.081 1.00 87.31 166 SER A C 1
ATOM 1284 O O . SER A 1 166 ? 0.444 -6.811 -19.239 1.00 87.31 166 SER A O 1
ATOM 1286 N N . ASN A 1 167 ? 0.033 -8.917 -19.913 1.00 88.31 167 ASN A N 1
ATOM 1287 C CA . ASN A 1 167 ? 0.703 -9.525 -18.772 1.00 88.31 167 ASN A CA 1
ATOM 1288 C C . ASN A 1 167 ? 2.188 -9.150 -18.772 1.00 88.31 167 ASN A C 1
ATOM 1290 O O . ASN A 1 167 ? 2.832 -9.145 -19.820 1.00 88.31 167 ASN A O 1
ATOM 1294 N N . GLN A 1 168 ? 2.721 -8.881 -17.585 1.00 89.81 168 GLN A N 1
ATOM 1295 C CA . GLN A 1 168 ? 4.143 -8.639 -17.382 1.00 89.81 168 GLN A CA 1
ATOM 1296 C C . GLN A 1 168 ? 4.811 -9.877 -16.788 1.00 89.81 168 GLN A C 1
ATOM 1298 O O . GLN A 1 168 ? 4.219 -10.593 -15.976 1.00 89.81 168 GLN A O 1
ATOM 1303 N N . VAL A 1 169 ? 6.067 -10.107 -17.161 1.00 91.12 169 VAL A N 1
ATOM 1304 C CA . VAL A 1 169 ? 6.906 -11.160 -16.587 1.00 91.12 169 VAL A CA 1
ATOM 1305 C C . VAL A 1 169 ? 7.895 -10.516 -15.630 1.00 91.12 169 VAL A C 1
ATOM 1307 O O . VAL A 1 169 ? 8.790 -9.783 -16.043 1.00 91.12 169 VAL A O 1
ATOM 1310 N N . VAL A 1 170 ? 7.757 -10.798 -14.335 1.00 89.62 170 VAL A N 1
ATOM 1311 C CA . VAL A 1 170 ? 8.700 -10.281 -13.340 1.00 89.62 170 VAL A CA 1
ATOM 1312 C C . VAL A 1 170 ? 9.920 -11.190 -13.251 1.00 89.62 170 VAL A C 1
ATOM 1314 O O . VAL A 1 170 ? 9.819 -12.367 -12.902 1.00 89.62 170 VAL A O 1
ATOM 1317 N N . ARG A 1 171 ? 11.090 -10.630 -13.550 1.00 85.56 171 ARG A N 1
ATOM 1318 C CA . ARG A 1 171 ? 12.376 -11.323 -13.554 1.00 85.56 171 ARG A CA 1
ATOM 1319 C C . ARG A 1 171 ? 13.086 -11.139 -12.211 1.00 85.56 171 ARG A C 1
ATOM 1321 O O . ARG A 1 171 ? 13.255 -10.023 -11.728 1.00 85.56 171 ARG A O 1
ATOM 1328 N N . TYR A 1 172 ? 13.511 -12.253 -11.620 1.00 74.62 172 TYR A N 1
ATOM 1329 C CA . TYR A 1 172 ? 14.191 -12.308 -10.318 1.00 74.62 172 TYR A CA 1
ATOM 1330 C C . TYR A 1 172 ? 15.699 -12.570 -10.420 1.00 74.62 172 TYR A C 1
ATOM 1332 O O . TYR A 1 172 ? 16.353 -12.755 -9.396 1.00 74.62 172 TYR A O 1
ATOM 1340 N N . ASP A 1 173 ? 16.257 -12.635 -11.630 1.00 70.00 173 ASP A N 1
ATOM 1341 C CA . ASP A 1 173 ? 17.687 -12.884 -11.786 1.00 70.00 173 ASP A CA 1
ATOM 1342 C C . ASP A 1 173 ? 18.549 -11.697 -11.346 1.00 70.00 173 ASP A C 1
ATOM 1344 O O . ASP A 1 173 ? 18.142 -10.534 -11.328 1.00 70.00 173 ASP A O 1
ATOM 1348 N N . ASP A 1 174 ? 19.788 -12.021 -11.008 1.00 64.94 174 ASP A N 1
ATOM 1349 C CA . ASP A 1 174 ? 20.863 -11.077 -10.732 1.00 64.94 174 ASP A CA 1
ATOM 1350 C C . ASP A 1 174 ? 21.719 -10.810 -11.985 1.00 64.94 174 ASP A C 1
ATOM 1352 O O . ASP A 1 174 ? 22.876 -10.400 -11.883 1.00 64.94 174 ASP A O 1
ATOM 1356 N N . GLY A 1 175 ? 21.160 -11.055 -13.178 1.00 57.34 175 GLY A N 1
ATOM 1357 C CA . GLY A 1 175 ? 21.880 -10.994 -14.450 1.00 57.34 175 GLY A CA 1
ATOM 1358 C C . GLY A 1 175 ? 22.780 -12.201 -14.737 1.00 57.34 175 GLY A C 1
ATOM 1359 O O . GLY A 1 175 ? 23.454 -12.213 -15.766 1.00 57.34 175 GLY A O 1
ATOM 1360 N N . ARG A 1 176 ? 22.808 -13.228 -13.874 1.00 59.00 176 ARG A N 1
ATOM 1361 C CA . ARG A 1 176 ? 23.406 -14.526 -14.218 1.00 59.00 176 ARG A CA 1
ATOM 1362 C C . ARG A 1 176 ? 22.353 -15.386 -14.905 1.00 59.00 176 ARG A C 1
ATOM 1364 O O . ARG A 1 176 ? 21.272 -15.605 -14.366 1.00 59.00 176 ARG A O 1
ATOM 1371 N N . ASP A 1 177 ? 22.694 -15.896 -16.085 1.00 54.12 177 ASP A N 1
ATOM 1372 C CA . ASP A 1 177 ? 21.813 -16.635 -17.000 1.00 54.12 177 ASP A CA 1
ATOM 1373 C C . ASP A 1 177 ? 21.482 -18.068 -16.510 1.00 54.12 177 ASP A C 1
ATOM 1375 O O . ASP A 1 177 ? 21.668 -19.089 -17.183 1.00 54.12 177 ASP A O 1
ATOM 1379 N N . TRP A 1 178 ? 21.052 -18.182 -15.253 1.00 49.44 178 TRP A N 1
ATOM 1380 C CA . TRP A 1 178 ? 20.781 -19.455 -14.592 1.00 49.44 178 TRP A CA 1
ATOM 1381 C C . TRP A 1 178 ? 19.433 -20.051 -15.006 1.00 49.44 178 TRP A C 1
ATOM 1383 O O . TRP A 1 178 ? 19.273 -21.271 -15.010 1.00 49.44 178 TRP A O 1
ATOM 1393 N N . ILE A 1 179 ? 18.470 -19.206 -15.385 1.00 53.28 179 ILE A N 1
ATOM 1394 C CA . ILE A 1 179 ? 17.133 -19.644 -15.800 1.00 53.28 179 ILE A CA 1
ATOM 1395 C C . ILE A 1 179 ? 17.150 -20.082 -17.268 1.00 53.28 179 ILE A C 1
ATOM 1397 O O . ILE A 1 179 ? 16.724 -21.200 -17.547 1.00 53.28 179 ILE A O 1
ATOM 1401 N N . GLY A 1 180 ? 17.715 -19.285 -18.184 1.00 53.97 180 GLY A N 1
ATOM 1402 C CA . GLY A 1 180 ? 17.807 -19.637 -19.608 1.00 53.97 180 GLY A CA 1
ATOM 1403 C C . GLY A 1 180 ? 18.573 -20.941 -19.836 1.00 53.97 180 GLY A C 1
ATOM 1404 O O . GLY A 1 180 ? 18.073 -21.867 -20.475 1.00 53.97 180 GLY A O 1
ATOM 1405 N N . SER A 1 181 ? 19.736 -21.085 -19.193 1.00 55.72 181 S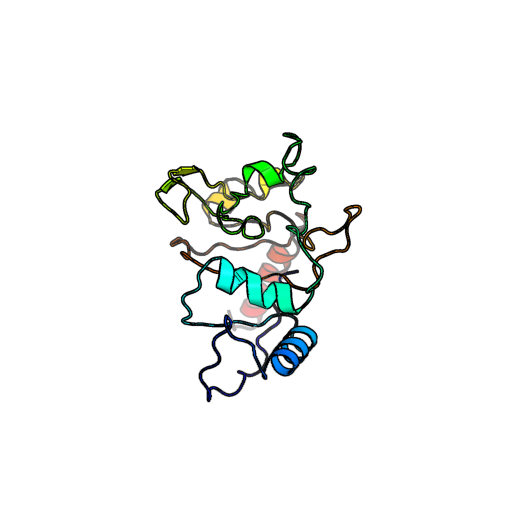ER A N 1
ATOM 1406 C CA . SER A 1 181 ? 20.545 -22.307 -19.292 1.00 55.72 181 SER A CA 1
ATOM 1407 C C . SER A 1 181 ? 19.860 -23.554 -18.721 1.00 55.72 181 SER A C 1
ATOM 1409 O O . SER A 1 181 ? 20.101 -24.660 -19.213 1.00 55.72 181 SER A O 1
ATOM 1411 N N . ARG A 1 182 ? 18.996 -23.411 -17.706 1.00 56.03 182 ARG A N 1
ATOM 1412 C CA . ARG A 1 182 ? 18.295 -24.531 -17.059 1.00 56.03 182 ARG A CA 1
ATOM 1413 C C . ARG A 1 182 ? 16.986 -24.889 -17.754 1.00 56.03 182 ARG A C 1
ATOM 1415 O O . ARG A 1 182 ? 16.707 -26.078 -17.881 1.00 56.03 182 ARG A O 1
ATOM 1422 N N . VAL A 1 183 ? 16.240 -23.903 -18.253 1.00 59.56 183 VAL A N 1
ATOM 1423 C CA . VAL A 1 183 ? 15.066 -24.108 -19.116 1.00 59.56 183 VAL A CA 1
ATOM 1424 C C . VAL A 1 183 ? 15.494 -24.775 -20.418 1.00 59.56 183 VAL A C 1
ATOM 1426 O O . VAL A 1 183 ? 14.900 -25.779 -20.795 1.00 59.56 183 VAL A O 1
ATOM 1429 N N . GLU A 1 184 ? 16.592 -24.337 -21.036 1.00 61.75 184 GLU A N 1
ATOM 1430 C CA . GLU A 1 184 ? 17.122 -24.990 -22.236 1.00 61.75 184 GLU A CA 1
ATOM 1431 C C . GLU A 1 184 ? 17.668 -26.396 -21.935 1.00 61.75 184 GLU A C 1
ATOM 1433 O O . GLU A 1 184 ? 17.472 -27.325 -22.719 1.00 61.75 184 GLU A O 1
ATOM 1438 N N . LYS A 1 185 ? 18.295 -26.608 -20.767 1.00 62.62 185 LYS A N 1
ATOM 1439 C CA . LYS A 1 185 ? 18.679 -27.958 -20.310 1.00 62.62 185 LYS A CA 1
ATOM 1440 C C . LYS A 1 185 ? 17.474 -28.871 -20.098 1.00 62.62 185 LYS A C 1
ATOM 1442 O O . LYS A 1 185 ? 17.573 -30.053 -20.418 1.00 62.62 185 LYS A O 1
ATOM 1447 N N . LEU A 1 186 ? 16.380 -28.348 -19.543 1.00 60.12 186 LEU A N 1
ATOM 1448 C CA . LEU A 1 186 ? 15.136 -29.083 -19.310 1.00 60.12 186 LEU A CA 1
ATOM 1449 C C . LEU A 1 186 ? 14.430 -29.388 -20.631 1.00 60.12 186 LEU A C 1
ATOM 1451 O O . LEU A 1 186 ? 14.064 -30.537 -20.847 1.00 60.12 186 LEU A O 1
ATOM 1455 N N . ARG A 1 187 ? 14.344 -28.417 -21.546 1.00 65.25 187 ARG A N 1
ATOM 1456 C CA . ARG A 1 187 ? 13.803 -28.578 -22.903 1.00 65.25 187 ARG A CA 1
ATOM 1457 C C . ARG A 1 187 ? 14.571 -29.648 -23.683 1.00 65.25 187 ARG A C 1
ATOM 1459 O O . ARG A 1 187 ? 13.986 -30.647 -24.084 1.00 65.25 187 ARG A O 1
ATOM 1466 N N . LYS A 1 188 ? 15.905 -29.540 -23.750 1.00 71.19 188 LYS A N 1
ATOM 1467 C CA . LYS A 1 188 ? 16.783 -30.576 -24.339 1.00 71.19 188 LYS A CA 1
ATOM 1468 C C . LYS A 1 188 ? 16.756 -31.904 -23.578 1.00 71.19 188 LYS A C 1
ATOM 1470 O O . LYS A 1 188 ? 17.192 -32.932 -24.095 1.00 71.19 188 LYS A O 1
ATOM 1475 N N . GLY A 1 189 ? 16.374 -31.891 -22.304 1.00 71.69 189 GLY A N 1
ATOM 1476 C CA . GLY A 1 189 ? 16.173 -33.091 -21.495 1.00 71.69 189 GLY A CA 1
ATOM 1477 C C . GLY A 1 189 ? 14.898 -33.823 -21.900 1.00 71.69 189 GLY A C 1
ATOM 1478 O O . GLY A 1 189 ? 14.954 -35.023 -22.139 1.00 71.69 189 GLY A O 1
ATOM 1479 N N . LEU A 1 190 ? 13.796 -33.083 -22.041 1.00 65.88 190 LEU A N 1
ATOM 1480 C CA . LEU A 1 190 ? 12.475 -33.568 -22.445 1.00 65.88 190 LEU A CA 1
ATOM 1481 C C . LEU A 1 190 ? 12.457 -34.072 -23.894 1.00 65.88 190 LEU A C 1
ATOM 1483 O O . LEU A 1 190 ? 11.945 -35.159 -24.147 1.00 65.88 190 LEU A O 1
ATOM 1487 N N . GLU A 1 191 ? 13.110 -33.363 -24.820 1.00 74.75 191 GLU A N 1
ATOM 1488 C CA . GLU A 1 191 ? 13.286 -33.819 -26.210 1.00 74.75 191 GLU A CA 1
ATOM 1489 C C . GLU A 1 191 ? 14.046 -35.153 -26.285 1.00 74.75 191 GLU A C 1
ATOM 1491 O O . GLU A 1 191 ? 13.689 -36.039 -27.057 1.00 74.75 191 GLU A O 1
ATOM 1496 N N . ARG A 1 192 ? 15.066 -35.347 -25.434 1.00 70.69 192 ARG A N 1
ATOM 1497 C CA . ARG A 1 192 ? 15.846 -36.598 -25.381 1.00 70.69 192 ARG A CA 1
ATOM 1498 C C . ARG A 1 192 ? 15.067 -37.797 -24.852 1.00 70.69 192 ARG A C 1
ATOM 1500 O O . ARG A 1 192 ? 15.476 -38.925 -25.110 1.00 70.69 192 ARG A O 1
ATOM 1507 N N . VAL A 1 193 ? 13.980 -37.568 -24.121 1.00 74.88 193 VAL A N 1
ATOM 1508 C CA . VAL A 1 193 ? 13.095 -38.629 -23.617 1.00 74.88 193 VAL A CA 1
ATOM 1509 C C . VAL A 1 193 ? 11.772 -38.709 -24.387 1.00 74.88 193 VAL A C 1
ATOM 1511 O O . VAL A 1 193 ? 10.890 -39.459 -23.985 1.00 74.88 193 VAL A O 1
ATOM 1514 N N . GLY A 1 194 ? 11.639 -37.976 -25.502 1.00 54.34 194 GLY A N 1
ATOM 1515 C CA . GLY A 1 194 ? 10.461 -38.017 -26.375 1.00 54.34 194 GLY A CA 1
ATOM 1516 C C . GLY A 1 194 ? 9.204 -37.379 -25.776 1.00 54.34 194 GLY A C 1
ATOM 1517 O O . GLY A 1 194 ? 8.100 -37.762 -26.147 1.00 54.34 194 GLY A O 1
ATOM 1518 N N . LEU A 1 195 ? 9.365 -36.450 -24.829 1.00 52.88 195 LEU A N 1
ATOM 1519 C CA . LEU A 1 195 ? 8.269 -35.792 -24.099 1.00 52.88 195 LEU A CA 1
ATOM 1520 C C . LEU A 1 195 ? 8.176 -34.280 -24.381 1.00 52.88 195 LEU A C 1
ATOM 1522 O O . LEU A 1 195 ? 7.512 -33.567 -23.630 1.00 52.88 195 LEU A O 1
ATOM 1526 N N . GLY A 1 196 ? 8.899 -33.791 -25.393 1.00 50.12 196 GLY A N 1
ATOM 1527 C CA . GLY A 1 196 ? 8.948 -32.383 -25.802 1.00 50.12 196 GLY A CA 1
ATOM 1528 C C . GLY A 1 196 ? 8.106 -32.100 -27.033 1.00 50.12 196 GLY A C 1
ATOM 1529 O O . GLY A 1 196 ? 8.078 -32.980 -27.921 1.00 50.12 196 GLY A O 1
#

Secondary structure (DSSP, 8-state):
-------PPPPPS-S---TT--GGGHHHHHHHHHHHS-----S----HHHHHHHHHHH-TT--S-TT-SSSSSS-TT-GGGGT-EE-TT-TT-EE--SEEEEEETTEEEEEE----GGGT-SS---HHHHHTTEE--S----TTTTSSSPPPS------S-PPP-PPPEE----S--HHHHHHHHHHHHHHHTT--

Foldseek 3Di:
DPPPDDDDPDPPPDDPDAQLPCDPVLVVVVVCCVVPVDDDDPDHDDDLNSQVVSLCVVPVPDPAALQGQPDLCPPPPRPCVLAWDAQPVRRNDTDGDAAWDAPPNPHRIDHHHDAALVVPDPDFDDPVLVVVQEGEPNDDDQASPPDPGDGRPDHGDDDPDDDDDDDHHHDDDPPPCPPVVVVVVVVVVCVVVVND

InterPro domains:
  IPR003819 TauD/TfdA-like domain [PF02668] (23-165)
  IPR042098 Glutarate 2-hydroxylase superfamily [G3DSA:3.60.130.10] (16-176)
  IPR051178 TfdA dioxygenase [PTHR43779] (25-167)

Organism: NCBI:txid153913

pLDDT: mean 77.87, std 18.32, range [22.05, 96.06]

Sequence (196 aa):
MVTINLAPPPLPASAGFHPAHLGASFEQVKQALYTYGALLFRNVDLTPEEIRDPVKAFGPESTAYGHGNSKVDQTKTSVLHSYLKTIPRVPQVQLIGHGIVHDHEGIPEAVLKHAHHSSFHKTCVSDEDEAHGVTRFFRWHMDAALYDLDPPKVTALYGIGVPKGSNQVVRYDDGRDWIGSRVEKLRKGLERVGLG